Protein AF-A0AAV5V9X0-F1 (afdb_monomer_lite)

Foldseek 3Di:
DDDDDDDDDDDDDDDDPDPPVVVVVVVVPPDDDPDPDDPPVPPVVVVVLVVLVVVLVVLVVVLVVLVVVLVVLVVVLVVLVVVLVVLLVVLVVVLVVLLVVLVPDPPPDDPPPSVVVSVVSVVVSCVVNVVSVVVSVVSVVVSVVSVVVSVVSVVVSVVSVVVSVVVVVVVVVVVVVVVVVVVVVVVVVVVVVVVVVVVVVVVVVVVVVVLVVVVVVVLVVPVVDDDNPVSVVVSVVVVVVVVVVVVVVVVVVVVVVVVVVVVVVVVVVVVVVVCVVVVVVVVVVVVVVVVVD

pLDDT: mean 72.17, std 18.01, range [35.06, 95.5]

Organism: NCBI:txid1538716

Radius of gyration: 48.47 Å; chains: 1; bounding box: 99×59×150 Å

Secondary structure (DSSP, 8-state):
-----------------SSHHHHHHHTT-S--------S-HHHHHHHHHHHHHHHHHHHHHHHHHHHHHHHHHHHHHHHHHHHHHHHHHHHHHHHHHHHHHHHSS--SS-HHHHHHHHHHHHHHHHHHHHHHHHHHHHHHHHHHHHHHHHHHHHHHHHHHHHHHHHHHHHHHHHHHHHHHHHHHHHHHHHHHHHHHHHHHHHHHHHHHHHHHHHHHHHHHHHTTSS-HHHHHHHHHHHHHHHHHHHHHHHHHHHHHHHHHHHHHHHHHHHHHHHTHHHHHHHHHHHHHHHTT-

Sequence (293 aa):
TLEDCKDDSPDSTVTVHTVAAASELSLRRLVKPKIEVNNEESAEEEQMVSFPQAYVNQTRDWIANLEETIVQKEVELERRDAEFAVVKEGLMAQLEQYRCEMAERPTNEGNLNTNMEVEIAKKVVAIKVEPLREEVEDTRKLNKELEGNAESLHIYVRRLEKDRADAKQRSIEMEKEKEEAVKAKEKMEMENMKMAVEVANLQAKVEELRERLELGTEILRSTSSENHFGAMEALENRLRDAEKARRAAVLQVMEWRPKYQEALSTCDELARSRAPDREKIKSLEQSLSRKRE

Structure (mmCIF, N/CA/C/O backbone):
data_AF-A0AAV5V9X0-F1
#
_entry.id   AF-A0AAV5V9X0-F1
#
loop_
_atom_site.group_PDB
_atom_site.id
_atom_site.type_symbol
_atom_site.label_atom_id
_atom_site.label_alt_id
_atom_site.label_comp_id
_atom_site.label_asym_id
_atom_site.label_entity_id
_atom_site.label_seq_id
_atom_site.pdbx_PDB_ins_code
_atom_site.Cartn_x
_atom_site.Cartn_y
_atom_site.Cartn_z
_atom_site.occupancy
_atom_site.B_iso_or_equiv
_atom_site.auth_seq_id
_atom_site.auth_comp_id
_atom_site.auth_asym_id
_atom_site.auth_atom_id
_atom_site.pdbx_PDB_model_num
ATOM 1 N N . THR A 1 1 ? -30.218 38.036 -26.662 1.00 47.69 1 THR A N 1
ATOM 2 C CA . THR A 1 1 ? -28.934 37.977 -27.381 1.00 47.69 1 THR A CA 1
ATOM 3 C C . THR A 1 1 ? -28.238 36.703 -26.918 1.00 47.69 1 THR A C 1
ATOM 5 O O . THR A 1 1 ? -27.617 36.731 -25.869 1.00 47.69 1 THR A O 1
ATOM 8 N N . LEU A 1 2 ? -28.491 35.487 -27.418 1.00 41.03 2 LEU A N 1
ATOM 9 C CA . LEU A 1 2 ? -28.616 34.983 -28.799 1.00 41.03 2 LEU A CA 1
ATOM 10 C C . LEU A 1 2 ? -27.526 35.502 -29.746 1.00 41.03 2 LEU A C 1
ATOM 12 O O . LEU A 1 2 ? -27.342 36.715 -29.791 1.00 41.03 2 LEU A O 1
ATOM 16 N N . GLU A 1 3 ? -26.933 34.542 -30.474 1.00 39.31 3 GLU A N 1
ATOM 17 C CA . GLU A 1 3 ? -25.855 34.591 -31.490 1.00 39.31 3 GLU A CA 1
ATOM 18 C C . GLU A 1 3 ? -24.416 34.464 -30.935 1.00 39.31 3 GLU A C 1
ATOM 20 O O . GLU A 1 3 ? -24.059 35.125 -29.968 1.00 39.31 3 GLU A O 1
ATOM 25 N N . ASP A 1 4 ? -23.512 33.635 -31.471 1.00 43.41 4 ASP A N 1
ATOM 26 C CA . ASP A 1 4 ? -23.622 32.658 -32.558 1.00 43.41 4 ASP A CA 1
ATOM 27 C C . ASP A 1 4 ? -22.428 31.685 -32.563 1.00 43.41 4 ASP A C 1
ATOM 29 O O . ASP A 1 4 ? -21.388 31.920 -31.948 1.00 43.41 4 ASP A O 1
ATOM 33 N N . CYS A 1 5 ? -22.634 30.584 -33.279 1.00 43.75 5 CYS A N 1
ATOM 34 C CA . CYS A 1 5 ? -21.795 29.400 -33.425 1.00 43.75 5 CYS A CA 1
ATOM 35 C C . CYS A 1 5 ? -20.474 29.633 -34.182 1.00 43.75 5 CYS A C 1
ATOM 37 O O . CYS A 1 5 ? -20.395 30.504 -35.048 1.00 43.75 5 CYS A O 1
ATOM 39 N N . LYS A 1 6 ? -19.501 28.730 -33.976 1.00 37.75 6 LYS A N 1
ATOM 40 C CA . LYS A 1 6 ? -18.746 28.105 -35.076 1.00 37.75 6 LYS A CA 1
ATOM 41 C C . LYS A 1 6 ? -18.110 26.782 -34.644 1.00 37.75 6 LYS A C 1
ATOM 43 O O . LYS A 1 6 ? -17.197 26.755 -33.822 1.00 37.75 6 LYS A O 1
ATOM 48 N N . ASP A 1 7 ? -18.660 25.720 -35.223 1.00 41.59 7 ASP A N 1
ATOM 49 C CA . ASP A 1 7 ? -18.022 24.428 -35.442 1.00 41.59 7 ASP A CA 1
ATOM 50 C C . ASP A 1 7 ? -16.762 24.599 -36.294 1.00 41.59 7 ASP A C 1
ATOM 52 O O . ASP A 1 7 ? -16.775 25.374 -37.247 1.00 41.59 7 ASP A O 1
ATOM 56 N N . ASP A 1 8 ? -15.727 23.825 -35.978 1.00 37.00 8 ASP A N 1
ATOM 57 C CA . ASP A 1 8 ? -14.885 23.166 -36.977 1.00 37.00 8 ASP A CA 1
ATOM 58 C C . ASP A 1 8 ? -14.247 21.930 -36.322 1.00 37.00 8 ASP A C 1
ATOM 60 O O . ASP A 1 8 ? -13.331 22.012 -35.503 1.00 37.00 8 ASP A O 1
ATOM 64 N N . SER A 1 9 ? -14.794 20.767 -36.677 1.00 37.59 9 SER A N 1
ATOM 65 C CA . SER A 1 9 ? -14.135 19.466 -36.547 1.00 37.59 9 SER A CA 1
ATOM 66 C C . SER A 1 9 ? -13.099 19.328 -37.670 1.00 37.59 9 SER A C 1
ATOM 68 O O . SER A 1 9 ? -13.315 19.844 -38.771 1.00 37.59 9 SER A O 1
ATOM 70 N N . PRO A 1 10 ? -12.018 18.564 -37.454 1.00 50.56 10 PRO A N 1
ATOM 71 C CA . PRO A 1 10 ? -11.984 17.343 -38.248 1.00 50.56 10 PRO A CA 1
ATOM 72 C C . PRO A 1 10 ? -11.625 16.091 -37.447 1.00 50.56 10 PRO A C 1
ATOM 74 O O . PRO A 1 10 ? -10.808 16.093 -36.526 1.00 50.56 10 PRO A O 1
ATOM 77 N N . ASP A 1 11 ? -12.239 15.003 -37.905 1.00 38.06 11 ASP A N 1
ATOM 78 C CA . ASP A 1 11 ? -11.937 13.611 -37.614 1.00 38.06 11 ASP A CA 1
ATOM 79 C C . ASP A 1 11 ? -10.433 13.313 -37.529 1.00 38.06 11 ASP A C 1
ATOM 81 O O . ASP A 1 11 ? -9.681 13.488 -38.487 1.00 38.06 11 ASP A O 1
ATOM 85 N N . SER A 1 12 ? -10.023 12.704 -36.416 1.00 35.62 12 SER A N 1
ATOM 86 C CA . SER A 1 12 ? -9.075 11.592 -36.472 1.00 35.62 12 SER A CA 1
ATOM 87 C C . SER A 1 12 ? -9.379 10.601 -35.349 1.00 35.62 12 SER A C 1
ATOM 89 O O . SER A 1 12 ? -9.094 10.788 -34.170 1.00 35.62 12 SER A O 1
ATOM 91 N N . THR A 1 13 ? -10.022 9.516 -35.752 1.00 43.44 13 THR A N 1
ATOM 92 C CA . THR A 1 13 ? -10.089 8.248 -35.038 1.00 43.44 13 THR A CA 1
ATOM 93 C C . THR A 1 13 ? -8.685 7.729 -34.733 1.00 43.44 13 THR A C 1
ATOM 95 O O . THR A 1 13 ? -7.990 7.302 -35.652 1.00 43.44 13 THR A O 1
ATOM 98 N N . VAL A 1 14 ? -8.308 7.659 -33.453 1.00 35.06 14 VAL A N 1
ATOM 99 C CA . VAL A 1 14 ? -7.382 6.632 -32.952 1.00 35.06 14 VAL A CA 1
ATOM 100 C C . VAL A 1 14 ? -7.918 6.095 -31.626 1.00 35.06 14 VAL A C 1
ATOM 102 O O . VAL A 1 14 ? -7.949 6.750 -30.589 1.00 35.06 14 VAL A O 1
ATOM 105 N N . THR A 1 15 ? -8.393 4.863 -31.712 1.00 45.62 15 THR A N 1
ATOM 106 C CA . THR A 1 15 ? -8.839 3.971 -30.648 1.00 45.62 15 THR A CA 1
ATOM 107 C C . THR A 1 15 ? -7.737 3.702 -29.619 1.00 45.62 15 THR A C 1
ATOM 109 O O . THR A 1 15 ? -6.896 2.841 -29.856 1.00 45.62 15 THR A O 1
ATOM 112 N N . VAL A 1 16 ? -7.769 4.361 -28.454 1.00 39.41 16 VAL A N 1
ATOM 113 C CA . VAL A 1 16 ? -7.002 3.942 -27.258 1.00 39.41 16 VAL A CA 1
ATOM 114 C C . VAL A 1 16 ? -7.809 4.206 -25.979 1.00 39.41 16 VAL A C 1
ATOM 116 O O . VAL A 1 16 ? -7.383 4.929 -25.093 1.00 39.41 16 VAL A O 1
ATOM 119 N N . HIS A 1 17 ? -9.006 3.629 -25.851 1.00 37.44 17 HIS A N 1
ATOM 120 C CA . HIS A 1 17 ? -9.729 3.614 -24.570 1.00 37.44 17 HIS A CA 1
ATOM 121 C C . HIS A 1 17 ? -10.553 2.336 -24.409 1.00 37.44 17 HIS A C 1
ATOM 123 O O . HIS A 1 17 ? -11.776 2.375 -24.363 1.00 37.44 17 HIS A O 1
ATOM 129 N N . THR A 1 18 ? -9.894 1.180 -24.311 1.00 37.72 18 THR A N 1
ATOM 130 C CA . THR A 1 18 ? -10.594 -0.064 -23.926 1.00 37.72 18 THR A CA 1
ATOM 131 C C . THR A 1 18 ? -9.818 -1.010 -23.008 1.00 37.72 18 THR A C 1
ATOM 133 O O . THR A 1 18 ? -10.433 -1.932 -22.484 1.00 37.72 18 THR A O 1
ATOM 136 N N . VAL A 1 19 ? -8.536 -0.775 -22.697 1.00 37.03 19 VAL A N 1
ATOM 137 C CA . VAL A 1 19 ? -7.781 -1.689 -21.804 1.00 37.03 19 VAL A CA 1
ATOM 138 C C . VAL A 1 19 ? -7.681 -1.183 -20.355 1.00 37.03 19 VAL A C 1
ATOM 140 O O . VAL A 1 19 ? -7.663 -1.989 -19.432 1.00 37.03 19 VAL A O 1
ATOM 143 N N . ALA A 1 20 ? -7.745 0.131 -20.107 1.00 37.72 20 ALA A N 1
ATOM 144 C CA . ALA A 1 20 ? -7.668 0.673 -18.740 1.00 37.72 20 ALA A CA 1
ATOM 145 C C . ALA A 1 20 ? -9.000 0.593 -17.958 1.00 37.72 20 ALA A C 1
ATOM 147 O O . ALA A 1 20 ? -9.002 0.376 -16.749 1.00 37.72 20 ALA A O 1
ATOM 148 N N . ALA A 1 21 ? -10.149 0.692 -18.638 1.00 39.91 21 ALA A N 1
ATOM 1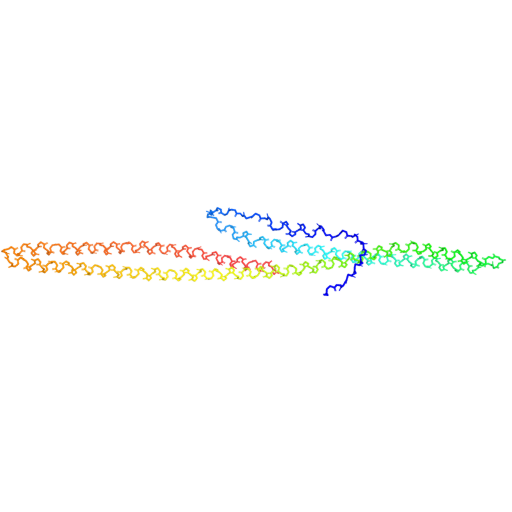49 C CA . ALA A 1 21 ? -11.462 0.668 -17.980 1.00 39.91 21 ALA A CA 1
ATOM 150 C C . ALA A 1 21 ? -11.929 -0.748 -17.579 1.00 39.91 21 ALA A C 1
ATOM 152 O O . ALA A 1 21 ? -12.770 -0.898 -16.691 1.00 39.91 21 ALA A O 1
ATOM 153 N N . ALA A 1 22 ? -11.371 -1.797 -18.196 1.00 35.75 22 ALA A N 1
ATOM 154 C CA . ALA A 1 22 ? -11.705 -3.184 -17.865 1.00 35.75 22 ALA A CA 1
ATOM 155 C C . ALA A 1 22 ? -11.083 -3.644 -16.530 1.00 35.75 22 ALA A C 1
ATOM 157 O O . ALA A 1 22 ? -11.658 -4.501 -15.853 1.00 35.75 22 ALA A O 1
ATOM 158 N N . SER A 1 23 ? -9.968 -3.034 -16.108 1.00 46.59 23 SER A N 1
ATOM 159 C CA . SER A 1 23 ? -9.298 -3.365 -14.843 1.00 46.59 23 SER A CA 1
ATOM 160 C C . SER A 1 23 ? -9.940 -2.689 -13.625 1.00 46.59 23 SER A C 1
ATOM 162 O O . SER A 1 23 ? -10.055 -3.323 -12.580 1.00 46.59 23 SER A O 1
ATOM 164 N N . GLU A 1 24 ? -10.454 -1.458 -13.741 1.00 41.84 24 GLU A N 1
ATOM 165 C CA . GLU A 1 24 ? -11.126 -0.789 -12.610 1.00 41.84 24 GLU A CA 1
ATOM 166 C C . GLU A 1 24 ? -12.555 -1.297 -12.353 1.00 41.84 24 GLU A C 1
ATOM 168 O O . GLU A 1 24 ? -12.975 -1.423 -11.199 1.00 41.84 24 GLU A O 1
ATOM 173 N N . LEU A 1 25 ? -13.315 -1.635 -13.401 1.00 42.47 25 LEU A N 1
ATOM 174 C CA . LEU A 1 25 ? -14.697 -2.116 -13.248 1.00 42.47 25 LEU A CA 1
ATOM 175 C C . LEU A 1 25 ? -14.784 -3.581 -12.797 1.00 42.47 25 LEU A C 1
ATOM 177 O O . LEU A 1 25 ? -15.770 -3.964 -12.160 1.00 42.47 25 LEU A O 1
ATOM 181 N N . SER A 1 26 ? -13.744 -4.381 -13.045 1.00 43.66 26 SER A N 1
ATOM 182 C CA . SER A 1 26 ? -13.666 -5.770 -12.568 1.00 43.66 26 SER A CA 1
ATOM 183 C C . SER A 1 26 ? -13.342 -5.873 -11.070 1.00 43.66 26 SER A C 1
ATOM 185 O O . SER A 1 26 ? -13.699 -6.864 -10.437 1.00 43.66 26 SER A O 1
ATOM 187 N N . LEU A 1 27 ? -12.765 -4.830 -10.459 1.00 47.06 27 LEU A N 1
ATOM 188 C CA . LEU A 1 27 ? -12.407 -4.818 -9.032 1.00 47.06 27 LEU A CA 1
ATOM 189 C C . LEU A 1 27 ? -13.575 -4.477 -8.089 1.00 47.06 27 LEU A C 1
ATOM 191 O O . LEU A 1 27 ? -13.491 -4.736 -6.892 1.00 47.06 27 LEU A O 1
ATOM 195 N N . ARG A 1 28 ? -14.700 -3.951 -8.598 1.00 42.81 28 ARG A N 1
ATOM 196 C CA . ARG A 1 28 ? -15.881 -3.610 -7.772 1.00 42.81 28 ARG A CA 1
ATOM 197 C C . ARG A 1 28 ? -16.953 -4.704 -7.694 1.00 42.81 28 ARG A C 1
ATOM 199 O O . ARG A 1 28 ? -17.988 -4.487 -7.067 1.00 42.81 28 ARG A O 1
ATOM 206 N N . ARG A 1 29 ? -16.737 -5.871 -8.314 1.00 42.25 29 ARG A N 1
ATOM 207 C CA . ARG A 1 29 ? -17.702 -6.992 -8.333 1.00 42.25 29 ARG A CA 1
ATOM 208 C C . ARG A 1 29 ? -17.245 -8.261 -7.606 1.00 42.25 29 ARG A C 1
ATOM 210 O O . ARG A 1 29 ? -17.894 -9.294 -7.758 1.00 42.25 29 ARG A O 1
ATOM 217 N N . LEU A 1 30 ? -16.223 -8.197 -6.749 1.00 41.97 30 LEU A N 1
ATOM 218 C CA . LEU A 1 30 ? -16.017 -9.263 -5.765 1.00 41.97 30 LEU A CA 1
ATOM 219 C C . LEU A 1 30 ? -17.056 -9.141 -4.640 1.00 41.97 30 LEU A C 1
ATOM 221 O O . LEU A 1 30 ? -16.912 -8.369 -3.700 1.00 41.97 30 LEU A O 1
ATOM 225 N N . VAL A 1 31 ? -18.156 -9.871 -4.839 1.00 40.75 31 VAL A N 1
ATOM 226 C CA . VAL A 1 31 ? -18.878 -10.677 -3.844 1.00 40.75 31 VAL A CA 1
ATOM 227 C C . VAL A 1 31 ? -18.855 -10.109 -2.420 1.00 40.75 31 VAL A C 1
ATOM 229 O O . VAL A 1 31 ? -17.912 -10.326 -1.669 1.00 40.75 31 VAL A O 1
ATOM 232 N N . LYS A 1 32 ? -19.957 -9.471 -2.005 1.00 40.25 32 LYS A N 1
ATOM 233 C CA . LYS A 1 32 ? -20.295 -9.384 -0.577 1.00 40.25 32 LYS A CA 1
ATOM 234 C C . LYS A 1 32 ? -20.524 -10.816 -0.073 1.00 40.25 32 LYS A C 1
ATOM 236 O O . LYS A 1 32 ? -21.489 -11.430 -0.539 1.00 40.25 32 LYS A O 1
ATOM 241 N N . PRO A 1 33 ? -19.706 -11.361 0.843 1.00 39.25 33 PRO A N 1
ATOM 242 C CA . PRO A 1 33 ? -20.030 -12.628 1.468 1.00 39.25 33 PRO A CA 1
ATOM 243 C C . PRO A 1 33 ? -21.260 -12.405 2.343 1.00 39.25 33 PRO A C 1
ATOM 245 O O . PRO A 1 33 ? -21.359 -11.425 3.086 1.00 39.25 33 PRO A O 1
ATOM 248 N N . LYS A 1 34 ? -22.228 -13.305 2.224 1.00 37.22 34 LYS A N 1
ATOM 249 C CA . LYS A 1 34 ? -23.322 -13.425 3.177 1.00 37.22 34 LYS A CA 1
ATOM 250 C C . LYS A 1 34 ? -22.687 -13.995 4.447 1.00 37.22 34 LYS A C 1
ATOM 252 O O . LYS A 1 34 ? -22.340 -15.168 4.466 1.00 37.22 34 LYS A O 1
ATOM 257 N N . ILE A 1 35 ? -22.436 -13.140 5.437 1.00 38.56 35 ILE A N 1
ATOM 258 C CA . ILE A 1 35 ? -21.831 -13.532 6.715 1.00 38.56 35 ILE A CA 1
ATOM 259 C C . ILE A 1 35 ? -22.872 -14.362 7.473 1.00 38.56 35 ILE A C 1
ATOM 261 O O . ILE A 1 35 ? -23.785 -13.822 8.098 1.00 38.56 35 ILE A O 1
ATOM 265 N N . GLU A 1 36 ? -22.773 -15.682 7.351 1.00 38.00 36 GLU A N 1
ATOM 266 C CA . GLU A 1 36 ? -23.292 -16.606 8.353 1.00 38.00 36 GLU A CA 1
ATOM 267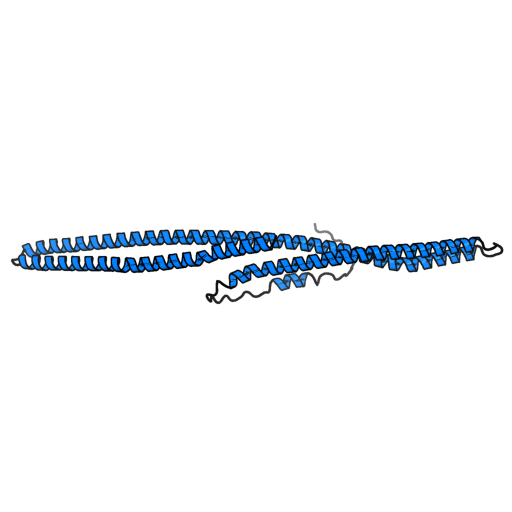 C C . GLU A 1 36 ? -22.279 -16.611 9.498 1.00 38.00 36 GLU A C 1
ATOM 269 O O . GLU A 1 36 ? -21.126 -16.994 9.324 1.00 38.00 36 GLU A O 1
ATOM 274 N N . VAL A 1 37 ? -22.701 -16.088 10.650 1.00 38.84 37 VAL A N 1
ATOM 275 C CA . VAL A 1 37 ? -21.896 -15.983 11.869 1.00 38.84 37 VAL A CA 1
ATOM 276 C C . VAL A 1 37 ? -21.698 -17.389 12.432 1.00 38.84 37 VAL A C 1
ATOM 278 O O . VAL A 1 37 ? -22.509 -17.865 13.224 1.00 38.84 37 VAL A O 1
ATOM 281 N N . ASN A 1 38 ? -20.641 -18.065 11.992 1.00 36.62 38 ASN A N 1
ATOM 282 C CA . ASN A 1 38 ? -20.100 -19.242 12.659 1.00 36.62 38 ASN A CA 1
ATOM 283 C C . ASN A 1 38 ? -18.793 -18.839 13.347 1.00 36.62 38 ASN A C 1
ATOM 285 O O . ASN A 1 38 ? -17.943 -18.183 12.754 1.00 36.62 38 ASN A O 1
ATOM 289 N N . ASN A 1 39 ? -18.678 -19.203 14.624 1.00 43.03 39 ASN A N 1
ATOM 290 C CA . ASN A 1 39 ? -17.590 -18.854 15.539 1.00 43.03 39 ASN A CA 1
ATOM 291 C C . ASN A 1 39 ? -16.245 -19.503 15.143 1.00 43.03 39 ASN A C 1
ATOM 293 O O . ASN A 1 39 ? -15.775 -20.413 15.824 1.00 43.03 39 ASN A O 1
ATOM 297 N N . GLU A 1 40 ? -15.613 -19.023 14.073 1.00 42.12 40 GLU A N 1
ATOM 298 C CA . GLU A 1 40 ? -14.228 -19.337 13.684 1.00 42.12 40 GLU A CA 1
ATOM 299 C C . GLU A 1 40 ? -13.380 -18.045 13.592 1.00 42.12 40 GLU A C 1
ATOM 301 O O . GLU A 1 40 ? -12.595 -17.844 12.673 1.00 42.12 40 GLU A O 1
ATOM 306 N N . GLU A 1 41 ? -13.520 -17.135 14.565 1.00 48.69 41 GLU A N 1
ATOM 307 C CA . GLU A 1 41 ? -12.889 -15.797 14.545 1.00 48.69 41 GLU A CA 1
ATOM 308 C C . GLU A 1 41 ? -11.345 -15.795 14.601 1.00 48.69 41 GLU A C 1
ATOM 310 O O . GLU A 1 41 ? -10.732 -14.781 14.283 1.00 48.69 41 GLU A O 1
ATOM 315 N N . SER A 1 42 ? -10.670 -16.896 14.961 1.00 49.53 42 SER A N 1
ATOM 316 C CA . SER A 1 42 ? -9.204 -16.872 15.134 1.00 49.53 42 SER A CA 1
ATOM 317 C C . SER A 1 42 ? -8.393 -17.169 13.868 1.00 49.53 42 SER A C 1
ATOM 319 O O . SER A 1 42 ? -7.198 -16.897 13.851 1.00 49.53 42 SER A O 1
ATOM 321 N N . ALA A 1 43 ? -8.995 -17.752 12.825 1.00 49.25 43 ALA A N 1
ATOM 322 C CA . ALA A 1 43 ? -8.284 -18.094 11.585 1.00 49.25 43 ALA A CA 1
ATOM 323 C C . ALA A 1 43 ? -8.450 -17.027 10.486 1.00 49.25 43 ALA A C 1
ATOM 325 O O . ALA A 1 43 ? -7.588 -16.888 9.616 1.00 49.25 43 ALA A O 1
ATOM 326 N N . GLU A 1 44 ? -9.530 -16.243 10.536 1.00 46.50 44 GLU A N 1
ATOM 327 C CA . GLU A 1 44 ? -9.828 -15.226 9.522 1.00 46.50 44 GLU A CA 1
ATOM 328 C C . GLU A 1 44 ? -9.010 -13.931 9.707 1.00 46.50 44 GLU A C 1
ATOM 330 O O . GLU A 1 44 ? -8.650 -13.286 8.717 1.00 46.50 44 GLU A O 1
ATOM 335 N N . GLU A 1 45 ? -8.616 -13.575 10.938 1.00 49.41 45 GLU A N 1
ATOM 336 C CA . GLU A 1 45 ? -7.778 -12.389 11.187 1.00 49.41 45 GLU A CA 1
ATOM 337 C C . GLU A 1 45 ? -6.344 -12.541 10.639 1.00 49.41 45 GLU A C 1
ATOM 339 O O . GLU A 1 45 ? -5.797 -11.588 10.075 1.00 49.41 45 GLU A O 1
ATOM 344 N N . GLU A 1 46 ? -5.743 -13.739 10.696 1.00 48.22 46 GLU A N 1
ATOM 345 C CA . GLU A 1 46 ? -4.428 -13.988 10.075 1.00 48.22 46 GLU A CA 1
ATOM 346 C C . GLU A 1 46 ? -4.493 -13.961 8.536 1.00 48.22 46 GLU A C 1
ATOM 348 O O . GLU A 1 46 ? -3.546 -13.508 7.881 1.00 48.22 46 GLU A O 1
ATOM 353 N N . GLN A 1 47 ? -5.616 -14.373 7.937 1.00 47.69 47 GLN A N 1
ATOM 354 C CA . GLN A 1 47 ? -5.821 -14.286 6.487 1.00 47.69 47 GLN A CA 1
ATOM 355 C C . GLN A 1 47 ? -6.003 -12.844 5.990 1.00 47.69 47 GLN A C 1
ATOM 357 O O . GLN A 1 47 ? -5.505 -12.510 4.911 1.00 47.69 47 GLN A O 1
ATOM 362 N N . MET A 1 48 ? -6.639 -11.959 6.766 1.00 48.03 48 MET A N 1
ATOM 363 C CA . MET A 1 48 ? -6.820 -10.558 6.357 1.00 48.03 48 MET A CA 1
ATOM 364 C C . MET A 1 48 ? -5.517 -9.745 6.355 1.00 48.03 48 MET A C 1
ATOM 366 O O . MET A 1 48 ? -5.378 -8.815 5.557 1.00 48.03 48 MET A O 1
ATOM 370 N N . VAL A 1 49 ? -4.536 -10.091 7.194 1.00 51.59 49 VAL A N 1
ATOM 371 C CA . VAL A 1 49 ? -3.239 -9.386 7.249 1.00 51.59 49 VAL A CA 1
ATOM 372 C C . VAL A 1 49 ? -2.221 -9.959 6.249 1.00 51.59 49 VAL A C 1
ATOM 374 O O . VAL A 1 49 ? -1.310 -9.240 5.818 1.00 51.59 49 VAL A O 1
ATOM 377 N N . SER A 1 50 ? -2.370 -11.224 5.832 1.00 55.88 50 SER A N 1
ATOM 378 C CA . SER A 1 50 ? -1.440 -11.881 4.901 1.00 55.88 50 SER A CA 1
ATOM 379 C C . SER A 1 50 ? -1.676 -11.500 3.433 1.00 55.88 50 SER A C 1
ATOM 381 O O . SER A 1 50 ? -0.708 -11.316 2.687 1.00 55.88 50 SER A O 1
ATOM 383 N N . PHE A 1 51 ? -2.933 -11.288 3.028 1.00 57.50 51 PHE A N 1
ATOM 384 C CA . PHE A 1 51 ? -3.295 -10.981 1.640 1.00 57.50 51 PHE A CA 1
ATOM 385 C C . PHE A 1 51 ? -2.677 -9.664 1.112 1.00 57.50 51 PHE A C 1
ATOM 387 O O . PHE A 1 51 ? -2.089 -9.679 0.026 1.00 57.50 51 PHE A O 1
ATOM 394 N N . PRO A 1 52 ? -2.668 -8.547 1.874 1.00 70.75 52 PRO A N 1
ATOM 395 C CA . PRO A 1 52 ? -1.994 -7.319 1.445 1.00 70.75 52 PRO A CA 1
ATOM 396 C C . PRO A 1 52 ? -0.471 -7.471 1.346 1.00 70.75 52 PRO A C 1
ATOM 398 O O . PRO A 1 52 ? 0.154 -6.857 0.485 1.00 70.75 52 PRO A O 1
ATOM 401 N N . GLN A 1 53 ? 0.150 -8.296 2.201 1.00 74.12 53 GLN A N 1
ATOM 402 C CA . GLN A 1 53 ? 1.602 -8.489 2.170 1.00 74.12 53 GLN A CA 1
ATOM 403 C C . GLN A 1 53 ? 2.046 -9.309 0.961 1.00 74.12 53 GLN A C 1
ATOM 405 O O . GLN A 1 53 ? 3.060 -8.979 0.345 1.00 74.12 53 GLN A O 1
ATOM 410 N N . ALA A 1 54 ? 1.301 -10.362 0.625 1.00 79.12 54 ALA A N 1
ATOM 411 C CA . ALA A 1 54 ? 1.564 -11.156 -0.568 1.00 79.12 54 ALA A CA 1
ATOM 412 C C . ALA A 1 54 ? 1.488 -10.283 -1.828 1.00 79.12 54 ALA A C 1
ATOM 414 O O . ALA A 1 54 ? 2.377 -10.352 -2.670 1.00 79.12 54 ALA A O 1
ATOM 415 N N . TYR A 1 55 ? 0.494 -9.393 -1.902 1.00 77.69 55 TYR A N 1
ATOM 416 C CA . TYR A 1 55 ? 0.333 -8.469 -3.022 1.00 77.69 55 TYR A CA 1
ATOM 417 C C . TYR A 1 55 ? 1.461 -7.428 -3.114 1.00 77.69 55 TYR A C 1
ATOM 419 O O . TYR A 1 55 ? 1.993 -7.186 -4.197 1.00 77.69 55 TYR A O 1
ATOM 427 N N . VAL A 1 56 ? 1.891 -6.850 -1.985 1.00 78.75 56 VAL A N 1
ATOM 428 C CA . VAL A 1 56 ? 3.046 -5.930 -1.952 1.00 78.75 56 VAL A CA 1
ATOM 429 C C . VAL A 1 56 ? 4.327 -6.640 -2.390 1.00 78.75 56 VAL A C 1
ATOM 431 O O . VAL A 1 56 ? 5.081 -6.090 -3.187 1.00 78.75 56 VAL A O 1
ATOM 434 N N . ASN A 1 57 ? 4.566 -7.865 -1.912 1.00 84.31 57 ASN A N 1
ATOM 435 C CA . ASN A 1 57 ? 5.729 -8.654 -2.319 1.00 84.31 57 ASN A CA 1
ATOM 436 C C . ASN A 1 57 ? 5.692 -8.970 -3.819 1.00 84.31 57 ASN A C 1
ATOM 438 O O . ASN A 1 57 ? 6.657 -8.691 -4.514 1.00 84.31 57 ASN A O 1
ATOM 442 N N . GLN A 1 58 ? 4.553 -9.443 -4.328 1.00 88.69 58 GLN A N 1
ATOM 443 C CA . GLN A 1 58 ? 4.371 -9.713 -5.753 1.00 88.69 58 GLN A CA 1
ATOM 444 C C . GLN A 1 58 ? 4.608 -8.462 -6.610 1.00 88.69 58 GLN A C 1
ATOM 446 O O . GLN A 1 58 ? 5.240 -8.537 -7.659 1.00 88.69 58 GLN A O 1
ATOM 451 N N . THR A 1 59 ? 4.136 -7.300 -6.153 1.00 77.88 59 THR A N 1
ATOM 452 C CA . THR A 1 59 ? 4.346 -6.034 -6.868 1.00 77.88 59 THR A CA 1
ATOM 453 C C . THR A 1 59 ? 5.820 -5.623 -6.852 1.00 77.88 59 THR A C 1
ATOM 455 O O . THR A 1 59 ? 6.323 -5.141 -7.861 1.00 77.88 59 THR A O 1
ATOM 458 N N . ARG A 1 60 ? 6.542 -5.847 -5.746 1.00 82.56 60 ARG A N 1
ATOM 459 C CA . ARG A 1 60 ? 7.995 -5.617 -5.682 1.00 82.56 60 ARG A CA 1
ATOM 460 C C . ARG A 1 60 ? 8.764 -6.543 -6.618 1.00 82.56 60 ARG A C 1
ATOM 462 O O . ARG A 1 60 ? 9.669 -6.072 -7.294 1.00 82.56 60 ARG A O 1
ATOM 469 N N . ASP A 1 61 ? 8.379 -7.813 -6.701 1.00 89.50 61 ASP A N 1
ATOM 470 C CA . ASP A 1 61 ? 8.996 -8.763 -7.632 1.00 89.50 61 ASP A CA 1
ATOM 471 C C . ASP A 1 61 ? 8.762 -8.334 -9.091 1.00 89.50 61 ASP A C 1
ATOM 473 O O . ASP A 1 61 ? 9.661 -8.413 -9.925 1.00 89.50 61 ASP A O 1
ATOM 477 N N . TRP A 1 62 ? 7.570 -7.815 -9.409 1.00 86.56 62 TRP A N 1
ATOM 478 C CA . TRP A 1 62 ? 7.290 -7.237 -10.727 1.00 86.56 62 TRP A CA 1
ATOM 479 C C . TRP A 1 62 ? 8.128 -5.996 -11.022 1.00 86.56 62 TRP A C 1
ATOM 481 O O . TRP A 1 62 ? 8.628 -5.872 -12.136 1.00 86.56 62 TRP A O 1
ATOM 491 N N . ILE A 1 63 ? 8.305 -5.104 -10.045 1.00 82.38 63 ILE A N 1
ATOM 492 C CA . ILE A 1 63 ? 9.185 -3.938 -10.184 1.00 82.38 63 ILE A CA 1
ATOM 493 C C . ILE A 1 63 ? 10.623 -4.389 -10.447 1.00 82.38 63 ILE A C 1
ATOM 495 O O . ILE A 1 63 ? 11.226 -3.913 -11.401 1.00 82.38 63 ILE A O 1
ATOM 499 N N . ALA A 1 64 ? 11.144 -5.343 -9.673 1.00 86.94 64 ALA A N 1
ATOM 500 C CA . ALA A 1 64 ? 12.503 -5.850 -9.852 1.00 86.94 64 ALA A CA 1
ATOM 501 C C . ALA A 1 64 ? 12.708 -6.462 -11.249 1.00 86.94 64 ALA A C 1
ATOM 503 O O . ALA A 1 64 ? 13.696 -6.166 -11.917 1.00 86.94 64 ALA A O 1
ATOM 504 N N . ASN A 1 65 ? 11.741 -7.249 -11.734 1.00 90.50 65 ASN A N 1
ATOM 505 C CA . ASN A 1 65 ? 11.782 -7.798 -13.092 1.00 90.50 65 ASN A CA 1
ATOM 506 C C . ASN A 1 65 ? 11.714 -6.703 -14.172 1.00 90.50 65 ASN A C 1
ATOM 508 O O . ASN A 1 65 ? 12.352 -6.828 -15.219 1.00 90.50 65 ASN A O 1
ATOM 512 N N . LEU A 1 66 ? 10.936 -5.638 -13.951 1.00 81.75 66 LEU A N 1
ATOM 513 C CA . LEU A 1 66 ? 10.871 -4.495 -14.866 1.00 81.75 66 LEU A CA 1
ATOM 514 C C . LEU A 1 66 ? 12.191 -3.725 -14.891 1.00 81.75 66 LEU A C 1
ATOM 516 O O . LEU A 1 66 ? 12.675 -3.419 -15.974 1.00 81.75 66 LEU A O 1
ATOM 520 N N . GLU A 1 67 ? 12.791 -3.460 -13.733 1.00 83.69 67 GLU A N 1
ATOM 521 C CA . GLU A 1 67 ? 14.099 -2.807 -13.618 1.00 83.69 67 GLU A CA 1
ATOM 522 C C . GLU A 1 67 ? 15.193 -3.632 -14.305 1.00 83.69 67 GLU A C 1
ATOM 524 O O . GLU A 1 67 ? 15.971 -3.089 -15.085 1.00 83.69 67 GLU A O 1
ATOM 529 N N . GLU A 1 68 ? 15.209 -4.953 -14.108 1.00 92.38 68 GLU A N 1
ATOM 530 C CA . GLU A 1 68 ? 16.124 -5.840 -14.831 1.00 92.38 68 GLU A CA 1
ATOM 531 C C . GLU A 1 68 ? 15.897 -5.769 -16.349 1.00 92.38 68 GLU A C 1
ATOM 533 O O . GLU A 1 68 ? 16.852 -5.682 -17.120 1.00 92.38 68 GLU A O 1
ATOM 538 N N . THR A 1 69 ? 14.635 -5.753 -16.788 1.00 86.88 69 THR A N 1
ATOM 539 C CA . THR A 1 69 ? 14.286 -5.631 -18.210 1.00 86.88 69 THR A CA 1
ATOM 540 C C . THR A 1 69 ? 14.743 -4.290 -18.790 1.00 86.88 69 THR A C 1
ATOM 542 O O . THR A 1 69 ? 15.256 -4.267 -19.908 1.00 86.88 69 THR A O 1
ATOM 545 N N . ILE A 1 70 ? 14.597 -3.188 -18.047 1.00 83.00 70 ILE A N 1
ATOM 546 C CA . ILE A 1 70 ? 15.080 -1.856 -18.443 1.00 83.00 70 ILE A CA 1
ATOM 547 C C . ILE A 1 70 ? 16.596 -1.896 -18.629 1.00 83.00 70 ILE A C 1
ATOM 549 O O . ILE A 1 70 ? 17.080 -1.557 -19.704 1.00 83.00 70 ILE A O 1
ATOM 553 N N . VAL A 1 71 ? 17.342 -2.420 -17.653 1.00 90.62 71 VAL A N 1
ATOM 554 C CA . VAL A 1 71 ? 18.807 -2.536 -17.750 1.00 90.62 71 VAL A CA 1
ATOM 555 C C . VAL A 1 71 ? 19.221 -3.396 -18.950 1.00 90.62 71 VAL A C 1
ATOM 557 O O . VAL A 1 71 ? 20.131 -3.038 -19.697 1.00 90.62 71 VAL A O 1
ATOM 560 N N . GLN A 1 72 ? 18.540 -4.521 -19.191 1.00 89.56 72 GLN A N 1
ATOM 561 C CA . GLN A 1 72 ? 18.800 -5.352 -20.371 1.00 89.56 72 GLN A CA 1
ATOM 562 C C . GLN A 1 72 ? 18.549 -4.585 -21.678 1.00 89.56 72 GLN A C 1
ATOM 564 O O . GLN A 1 72 ? 19.315 -4.732 -22.634 1.00 89.56 72 GLN A O 1
ATOM 569 N N . LYS A 1 73 ? 17.497 -3.759 -21.728 1.00 82.44 73 LYS A N 1
ATOM 570 C CA . LYS A 1 73 ? 17.159 -2.941 -22.897 1.00 82.44 73 LYS A CA 1
ATOM 571 C C . LYS A 1 73 ? 18.126 -1.785 -23.104 1.00 82.44 73 LYS A C 1
ATOM 573 O O . LYS A 1 73 ? 18.472 -1.530 -24.252 1.00 82.44 73 LYS A O 1
ATOM 578 N N . GLU A 1 74 ? 18.619 -1.154 -22.044 1.00 84.81 74 GLU A N 1
ATOM 579 C CA . GLU A 1 74 ? 19.680 -0.144 -22.114 1.00 84.81 74 GLU A CA 1
ATOM 580 C C . GLU A 1 74 ? 20.962 -0.728 -22.713 1.00 84.81 74 GLU A C 1
ATOM 582 O O . GLU A 1 74 ? 21.505 -0.174 -23.666 1.00 84.81 74 GLU A O 1
ATOM 587 N N . VAL A 1 75 ? 21.394 -1.904 -22.247 1.00 91.56 75 VAL A N 1
ATOM 588 C CA . VAL A 1 75 ? 22.566 -2.600 -22.807 1.00 91.56 75 VAL A CA 1
ATOM 589 C C . VAL A 1 75 ? 22.343 -2.974 -24.278 1.00 91.56 75 VAL A C 1
ATOM 591 O O . VAL A 1 75 ? 23.239 -2.826 -25.112 1.00 91.56 75 VAL A O 1
ATOM 594 N N . GLU A 1 76 ? 21.148 -3.456 -24.633 1.00 85.25 76 GLU A N 1
ATOM 595 C CA . GLU A 1 76 ? 20.786 -3.755 -26.025 1.00 85.25 76 GLU A CA 1
ATOM 596 C C . GLU A 1 76 ? 20.800 -2.491 -26.901 1.00 85.25 76 GLU A C 1
ATOM 598 O O . GLU A 1 76 ? 21.203 -2.548 -28.066 1.00 85.25 76 GLU A O 1
ATOM 603 N N . LEU A 1 77 ? 20.388 -1.356 -26.339 1.00 81.62 77 LEU A N 1
ATOM 604 C CA . LEU A 1 77 ? 20.368 -0.060 -27.000 1.00 81.62 77 LEU A CA 1
ATOM 605 C C . LEU A 1 77 ? 21.779 0.468 -27.243 1.00 81.62 77 LEU A C 1
ATOM 607 O O . LEU A 1 77 ? 22.087 0.833 -28.372 1.00 81.62 77 LEU A O 1
ATOM 611 N N . GLU A 1 78 ? 22.657 0.418 -26.240 1.00 88.44 78 GLU A N 1
ATOM 612 C CA . GLU A 1 78 ? 24.075 0.759 -26.391 1.00 88.44 78 GLU A CA 1
ATOM 613 C C . GLU A 1 78 ? 24.751 -0.118 -27.452 1.00 88.44 78 GLU A C 1
ATOM 615 O O . GLU A 1 78 ? 25.501 0.374 -28.300 1.00 88.44 78 GLU A O 1
ATOM 620 N N . ARG A 1 79 ? 24.438 -1.421 -27.460 1.00 91.19 79 ARG A N 1
ATOM 621 C CA . ARG A 1 79 ? 24.929 -2.362 -28.473 1.00 91.19 79 ARG A CA 1
ATOM 622 C C . ARG A 1 79 ? 24.450 -1.980 -29.874 1.00 91.19 79 ARG A C 1
ATOM 624 O O . ARG A 1 79 ? 25.260 -1.965 -30.799 1.00 91.19 79 ARG A O 1
ATOM 631 N N . ARG A 1 80 ? 23.161 -1.662 -30.042 1.00 80.94 80 ARG A N 1
ATOM 632 C CA . ARG A 1 80 ? 22.602 -1.219 -31.331 1.00 80.94 80 ARG A CA 1
ATOM 633 C C . ARG A 1 80 ? 23.159 0.135 -31.771 1.00 80.94 80 ARG A C 1
ATOM 635 O O . ARG 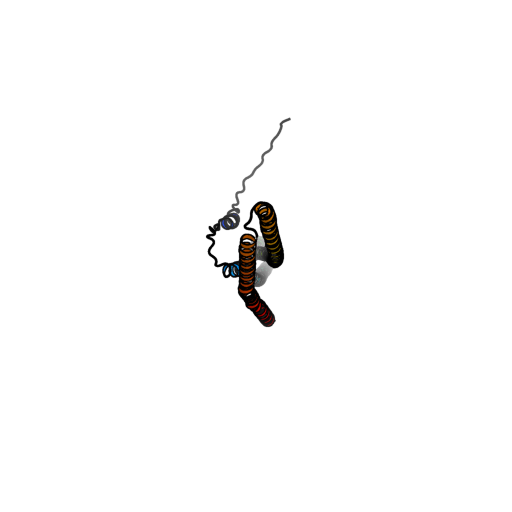A 1 80 ? 23.459 0.290 -32.949 1.00 80.94 80 ARG A O 1
ATOM 642 N N . ASP A 1 81 ? 23.339 1.086 -30.857 1.00 80.38 81 ASP A N 1
ATOM 643 C CA . ASP A 1 81 ? 23.956 2.384 -31.147 1.00 80.38 81 ASP A CA 1
ATOM 644 C C . ASP A 1 81 ? 25.404 2.203 -31.638 1.00 80.38 81 ASP A C 1
ATOM 646 O O . ASP A 1 81 ? 25.816 2.838 -32.613 1.00 80.38 81 ASP A O 1
ATOM 650 N N . ALA A 1 82 ? 26.159 1.280 -31.032 1.00 87.88 82 ALA A N 1
ATOM 651 C CA . ALA A 1 82 ? 27.501 0.922 -31.484 1.00 87.88 82 ALA A CA 1
ATOM 652 C C . ALA A 1 82 ? 27.495 0.233 -32.862 1.00 87.88 82 ALA A C 1
ATOM 654 O O . ALA A 1 82 ? 28.276 0.606 -33.739 1.00 87.88 82 ALA A O 1
ATOM 655 N N . GLU A 1 83 ? 26.604 -0.738 -33.091 1.00 85.88 83 GLU A N 1
ATOM 656 C CA . GLU A 1 83 ? 26.443 -1.397 -34.398 1.00 85.88 83 GLU A CA 1
ATOM 657 C C . GLU A 1 83 ? 26.066 -0.385 -35.492 1.00 85.88 83 GLU A C 1
ATOM 659 O O . GLU A 1 83 ? 26.660 -0.379 -36.574 1.00 85.88 83 GLU A O 1
ATOM 664 N N . PHE A 1 84 ? 25.133 0.520 -35.193 1.00 82.19 84 PHE A N 1
ATOM 665 C CA . PHE A 1 84 ? 24.731 1.606 -36.078 1.00 82.19 84 PHE A CA 1
ATOM 666 C C . PHE A 1 84 ? 25.901 2.537 -36.404 1.00 82.19 84 PHE A C 1
ATOM 668 O O . PHE A 1 84 ? 26.104 2.875 -37.573 1.00 82.19 84 PHE A O 1
ATOM 675 N N . ALA A 1 85 ? 26.695 2.928 -35.402 1.00 85.75 85 ALA A N 1
ATOM 676 C CA . ALA A 1 85 ? 27.871 3.769 -35.600 1.00 85.75 85 ALA A CA 1
ATOM 677 C C . ALA A 1 85 ? 28.883 3.108 -36.547 1.00 85.75 85 ALA A C 1
ATOM 679 O O . ALA A 1 85 ? 29.303 3.737 -37.518 1.00 85.75 85 ALA A O 1
ATOM 680 N N . VAL A 1 86 ? 29.190 1.822 -36.342 1.00 91.12 86 VAL A N 1
ATOM 681 C CA . VAL A 1 86 ? 30.112 1.056 -37.199 1.00 91.12 86 VAL A CA 1
ATOM 682 C C . VAL A 1 86 ? 29.594 0.952 -38.635 1.00 91.12 86 VAL A C 1
ATOM 684 O O . VAL A 1 86 ? 30.343 1.190 -39.583 1.00 91.12 86 VAL A O 1
ATOM 687 N N . VAL A 1 87 ? 28.310 0.628 -38.825 1.00 85.69 87 VAL A N 1
ATOM 688 C CA . VAL A 1 87 ? 27.701 0.539 -40.165 1.00 85.69 87 VAL A CA 1
ATOM 689 C C . VAL A 1 87 ? 27.729 1.896 -40.862 1.00 85.69 87 VAL A C 1
ATOM 691 O O . VAL A 1 87 ? 28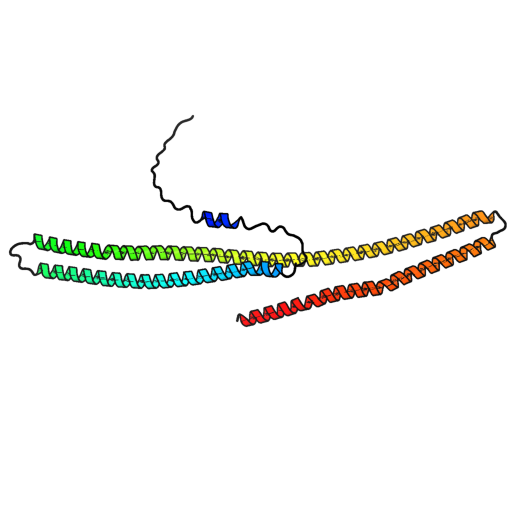.101 1.984 -42.034 1.00 85.69 87 VAL A O 1
ATOM 694 N N . LYS A 1 88 ? 27.372 2.965 -40.148 1.00 86.25 88 LYS A N 1
ATOM 695 C CA . LYS A 1 88 ? 27.384 4.330 -40.673 1.00 86.25 88 LYS A CA 1
ATOM 696 C C . LYS A 1 88 ? 28.795 4.757 -41.076 1.00 86.25 88 LYS A C 1
ATOM 698 O O . LYS A 1 88 ? 28.969 5.253 -42.185 1.00 86.25 88 LYS A O 1
ATOM 703 N N . GLU A 1 89 ? 29.792 4.556 -40.219 1.00 90.38 89 GLU A N 1
ATOM 704 C CA . GLU A 1 89 ? 31.191 4.877 -40.520 1.00 90.38 89 GLU A CA 1
ATOM 705 C C . GLU A 1 89 ? 31.715 4.068 -41.708 1.00 90.38 89 GLU A C 1
ATOM 707 O O . GLU A 1 89 ? 32.314 4.643 -42.614 1.00 90.38 89 GLU A O 1
ATOM 712 N N . GLY A 1 90 ? 31.422 2.765 -41.767 1.00 90.38 90 GLY A N 1
ATOM 713 C CA . GLY A 1 90 ? 31.811 1.905 -42.885 1.00 90.38 90 GLY A CA 1
ATOM 714 C C . GLY A 1 90 ? 31.199 2.345 -44.217 1.00 90.38 90 GLY A C 1
ATOM 715 O O . GLY A 1 90 ? 31.899 2.420 -45.226 1.00 90.38 90 GLY A O 1
ATOM 716 N N . LEU A 1 91 ? 29.912 2.699 -44.227 1.00 85.06 91 LEU A N 1
ATOM 717 C CA . LEU A 1 91 ? 29.235 3.218 -45.418 1.00 85.06 91 LEU A CA 1
ATOM 718 C C . LEU A 1 91 ? 29.762 4.600 -45.831 1.00 85.06 91 LEU A C 1
ATOM 720 O O . LEU A 1 91 ? 29.927 4.857 -47.022 1.00 85.06 91 LEU A O 1
ATOM 724 N N . MET A 1 92 ? 30.063 5.478 -44.872 1.00 83.56 92 MET A N 1
ATOM 725 C CA . MET A 1 92 ? 30.671 6.783 -45.150 1.00 83.56 92 MET A CA 1
ATOM 726 C C . MET A 1 92 ? 32.097 6.643 -45.695 1.00 83.56 92 MET A C 1
ATOM 728 O O . MET A 1 92 ? 32.455 7.352 -46.631 1.00 83.56 92 MET A O 1
ATOM 732 N N . ALA A 1 93 ? 32.887 5.702 -45.172 1.00 89.19 93 ALA A N 1
ATOM 733 C CA . ALA A 1 93 ? 34.221 5.396 -45.679 1.00 89.19 93 ALA A CA 1
ATOM 734 C C . ALA A 1 93 ? 34.172 4.833 -47.108 1.00 89.19 93 ALA A C 1
ATOM 736 O O . ALA A 1 93 ? 34.935 5.278 -47.960 1.00 89.19 93 ALA A O 1
ATOM 737 N N . GLN A 1 94 ? 33.234 3.921 -47.399 1.00 84.56 94 GLN A N 1
ATOM 738 C CA . GLN A 1 94 ? 32.990 3.430 -48.762 1.00 84.56 94 GLN A CA 1
ATOM 739 C C . GLN A 1 94 ? 32.594 4.564 -49.711 1.00 84.56 94 GLN A C 1
ATOM 741 O O . GLN A 1 94 ? 33.053 4.607 -50.849 1.00 84.56 94 GLN A O 1
ATOM 746 N N . LEU A 1 95 ? 31.758 5.494 -49.246 1.00 83.75 95 LEU A N 1
ATOM 747 C CA . LEU A 1 95 ? 31.325 6.635 -50.042 1.00 83.75 95 LEU A CA 1
ATOM 748 C C . LEU A 1 95 ? 32.472 7.608 -50.330 1.00 83.75 95 LEU A C 1
ATOM 750 O O . LEU A 1 95 ? 32.580 8.100 -51.452 1.00 83.75 95 LEU A O 1
ATOM 754 N N . GLU A 1 96 ? 33.336 7.867 -49.350 1.00 87.75 96 GLU A N 1
ATOM 755 C CA . GLU A 1 96 ? 34.506 8.727 -49.535 1.00 87.75 96 GLU A CA 1
ATOM 756 C C . GLU A 1 96 ? 35.560 8.055 -50.423 1.00 87.75 96 GLU A C 1
ATOM 758 O O . GLU A 1 96 ? 36.085 8.697 -51.327 1.00 87.75 96 GLU A O 1
ATOM 763 N N . GLN A 1 97 ? 35.801 6.750 -50.256 1.00 87.31 97 GLN A N 1
ATOM 764 C CA . GLN A 1 97 ? 36.653 5.978 -51.163 1.00 87.31 97 GLN A CA 1
ATOM 765 C C . GLN A 1 97 ? 36.125 6.058 -52.599 1.00 87.31 97 GLN A C 1
ATOM 767 O O . GLN A 1 97 ? 36.873 6.394 -53.515 1.00 87.31 97 GLN A O 1
ATOM 772 N N . TYR A 1 98 ? 34.827 5.821 -52.789 1.00 79.56 98 TYR A N 1
ATOM 773 C CA . TYR A 1 98 ? 34.189 5.918 -54.094 1.00 79.56 98 TYR A CA 1
ATOM 774 C C . TYR A 1 98 ? 34.312 7.328 -54.686 1.00 79.56 98 TYR A C 1
ATOM 776 O O . TYR A 1 98 ? 34.620 7.498 -55.862 1.00 79.56 98 TYR A O 1
ATOM 784 N N . ARG A 1 99 ? 34.142 8.370 -53.868 1.00 83.19 99 ARG A N 1
ATOM 785 C CA . ARG A 1 99 ? 34.338 9.761 -54.286 1.00 83.19 99 ARG A CA 1
ATOM 786 C C . ARG A 1 99 ? 35.780 10.035 -54.732 1.00 83.19 99 ARG A C 1
ATOM 788 O O . ARG A 1 99 ? 35.963 10.708 -55.746 1.00 83.19 99 ARG A O 1
ATOM 795 N N . CYS A 1 100 ? 36.777 9.517 -54.014 1.00 84.19 100 CYS A N 1
ATOM 796 C CA . CYS A 1 100 ? 38.190 9.620 -54.387 1.00 84.19 100 CYS A CA 1
ATOM 797 C C . CYS A 1 100 ? 38.482 8.889 -55.706 1.00 84.19 100 CYS A C 1
ATOM 799 O O . CYS A 1 100 ? 39.039 9.491 -56.620 1.00 84.19 100 CYS A O 1
ATOM 801 N N . GLU A 1 101 ? 38.020 7.643 -55.858 1.00 82.12 101 GLU A N 1
ATOM 802 C CA . GLU A 1 101 ? 38.167 6.857 -57.096 1.00 82.12 101 GLU A CA 1
ATOM 803 C C . GLU A 1 101 ? 37.545 7.566 -58.309 1.00 82.12 101 GLU A C 1
ATOM 805 O O . GLU A 1 101 ? 38.068 7.506 -59.423 1.00 82.12 101 GLU A O 1
ATOM 810 N N . MET A 1 102 ? 36.431 8.269 -58.102 1.00 77.06 102 MET A N 1
ATOM 811 C CA . MET A 1 102 ? 35.752 9.035 -59.147 1.00 77.06 102 MET A CA 1
ATOM 812 C C . MET A 1 102 ? 36.473 10.340 -59.499 1.00 77.06 102 MET A C 1
ATOM 814 O O . MET A 1 102 ? 36.384 10.780 -60.646 1.00 77.06 102 MET A O 1
ATOM 818 N N . ALA A 1 103 ? 37.204 10.940 -58.556 1.00 78.38 103 ALA A N 1
ATOM 819 C CA . ALA A 1 103 ? 38.017 12.135 -58.785 1.00 78.38 103 ALA A CA 1
ATOM 820 C C . ALA A 1 103 ? 39.311 11.841 -59.569 1.00 78.38 103 ALA A C 1
ATOM 822 O O . ALA A 1 103 ? 39.812 12.718 -60.269 1.00 78.38 103 ALA A O 1
ATOM 823 N N . GLU A 1 104 ? 39.834 10.614 -59.483 1.00 78.69 104 GLU A N 1
ATOM 824 C CA . GLU A 1 104 ? 41.060 10.179 -60.171 1.00 78.69 104 GLU A CA 1
ATOM 825 C C . GLU A 1 104 ? 40.835 9.738 -61.634 1.00 78.69 104 GLU A C 1
ATOM 827 O O . GLU A 1 104 ? 41.799 9.520 -62.373 1.00 78.69 104 GLU A O 1
ATOM 832 N N . ARG A 1 105 ? 39.579 9.623 -62.100 1.00 74.56 105 ARG A N 1
ATOM 833 C CA . ARG A 1 105 ? 39.280 9.223 -63.487 1.00 74.56 105 ARG A CA 1
ATOM 834 C C . ARG A 1 105 ? 39.652 10.338 -64.486 1.00 74.56 105 ARG A C 1
ATOM 836 O O . ARG A 1 105 ? 39.224 11.478 -64.309 1.00 74.56 105 ARG A O 1
ATOM 843 N N . PRO A 1 106 ? 40.393 10.035 -65.574 1.00 63.22 106 PRO A N 1
ATOM 844 C CA . PRO A 1 106 ? 40.787 11.035 -66.567 1.00 63.22 106 PRO A CA 1
ATOM 845 C C . PRO A 1 106 ? 39.562 11.666 -67.251 1.00 63.22 106 PRO A C 1
ATOM 847 O O . PRO A 1 106 ? 38.692 10.976 -67.781 1.00 63.22 106 PRO A O 1
ATOM 850 N N . THR A 1 107 ? 39.510 12.999 -67.244 1.00 61.56 107 THR A N 1
ATOM 851 C CA . THR A 1 107 ? 38.357 13.871 -67.544 1.00 61.56 107 THR A CA 1
ATOM 852 C C . THR A 1 107 ? 37.997 14.014 -69.028 1.00 61.56 107 THR A C 1
ATOM 854 O O . THR A 1 107 ? 37.512 15.063 -69.450 1.00 61.56 107 THR A O 1
ATOM 857 N N . ASN A 1 108 ? 38.196 12.979 -69.845 1.00 55.53 108 ASN A N 1
ATOM 858 C CA . ASN A 1 108 ? 38.066 13.145 -71.295 1.00 55.53 108 ASN A CA 1
ATOM 859 C C . ASN A 1 108 ? 36.630 13.142 -71.835 1.00 55.53 108 ASN A C 1
ATOM 861 O O . ASN A 1 108 ? 36.450 13.620 -72.940 1.00 55.53 108 ASN A O 1
ATOM 865 N N . GLU A 1 109 ? 35.615 12.706 -71.084 1.00 52.75 109 GLU A N 1
ATOM 866 C CA . GLU A 1 109 ? 34.187 12.920 -71.389 1.00 52.75 109 GLU A CA 1
ATOM 867 C C . GLU A 1 109 ? 33.360 12.342 -70.219 1.00 52.75 109 GLU A C 1
ATOM 869 O O . GLU A 1 109 ? 33.420 11.141 -69.972 1.00 52.75 109 GLU A O 1
ATOM 874 N N . GLY A 1 110 ? 32.604 13.159 -69.463 1.00 55.41 110 GLY A N 1
ATOM 875 C CA . GLY A 1 110 ? 31.587 12.620 -68.529 1.00 55.41 110 GLY A CA 1
ATOM 876 C C . GLY A 1 110 ? 31.541 13.110 -67.071 1.00 55.41 110 GLY A C 1
ATOM 877 O O . GLY A 1 110 ? 31.105 12.354 -66.207 1.00 55.41 110 GLY A O 1
ATOM 878 N N . ASN A 1 111 ? 31.886 14.368 -66.769 1.00 57.66 111 ASN A N 1
ATOM 879 C CA . ASN A 1 111 ? 31.771 14.953 -65.411 1.00 57.66 111 ASN A CA 1
ATOM 880 C C . ASN A 1 111 ? 30.343 14.943 -64.800 1.00 57.66 111 ASN A C 1
ATOM 882 O O . ASN A 1 111 ? 30.174 15.096 -63.593 1.00 57.66 111 ASN A O 1
ATOM 886 N N . LEU A 1 112 ? 29.295 14.798 -65.620 1.00 60.88 112 LEU A N 1
ATOM 887 C CA . LEU A 1 112 ? 27.901 14.700 -65.157 1.00 60.88 112 LEU A CA 1
ATOM 888 C C . LEU A 1 112 ? 27.548 13.300 -64.639 1.00 60.88 112 LEU A C 1
ATOM 890 O O . LEU A 1 112 ? 26.755 13.177 -63.706 1.00 60.88 112 LEU A O 1
ATOM 894 N N . ASN A 1 113 ? 28.141 12.255 -65.220 1.00 68.69 113 ASN A N 1
ATOM 895 C CA . ASN A 1 113 ? 27.818 10.878 -64.859 1.00 68.69 113 ASN A CA 1
ATOM 896 C C . ASN A 1 113 ? 28.422 10.515 -63.493 1.00 68.69 113 ASN A C 1
ATOM 898 O O . ASN A 1 113 ? 27.776 9.872 -62.673 1.00 68.69 113 ASN A O 1
ATOM 902 N N . THR A 1 114 ? 29.614 11.036 -63.190 1.00 69.75 114 THR A N 1
ATOM 903 C CA . THR A 1 114 ? 30.305 10.783 -61.921 1.00 69.75 114 THR A CA 1
ATOM 904 C C . THR A 1 114 ? 29.599 11.400 -60.710 1.00 69.75 114 THR A C 1
ATOM 906 O O . THR A 1 114 ? 29.441 10.741 -59.683 1.00 69.75 114 THR A O 1
ATOM 909 N N . ASN A 1 115 ? 29.093 12.629 -60.841 1.00 75.69 115 ASN A N 1
ATOM 910 C CA . ASN A 1 115 ? 28.283 13.271 -59.801 1.00 75.69 115 ASN A CA 1
ATOM 911 C C . ASN A 1 115 ? 26.963 12.527 -59.550 1.00 75.69 115 ASN A C 1
ATOM 913 O O . ASN A 1 115 ? 26.525 12.426 -58.404 1.00 75.69 115 ASN A O 1
ATOM 917 N N . MET A 1 116 ? 26.338 11.989 -60.602 1.00 82.62 116 MET A N 1
ATOM 918 C CA . MET A 1 116 ? 25.100 11.223 -60.467 1.00 82.62 116 MET A CA 1
ATOM 919 C C . MET A 1 116 ? 25.333 9.897 -59.737 1.00 82.62 116 MET A C 1
ATOM 921 O O . MET A 1 116 ? 24.545 9.542 -58.862 1.00 82.62 116 MET A O 1
ATOM 925 N N . GLU A 1 117 ? 26.427 9.193 -60.032 1.00 78.81 117 GLU A N 1
ATOM 926 C CA . GLU A 1 117 ? 26.758 7.939 -59.353 1.00 78.81 117 GLU A CA 1
ATOM 927 C C . GLU A 1 117 ? 27.077 8.147 -57.855 1.00 78.81 117 GLU A C 1
ATOM 929 O O . GLU A 1 117 ? 26.594 7.386 -57.014 1.00 78.81 117 GLU A O 1
ATOM 934 N N . VAL A 1 118 ? 27.796 9.219 -57.487 1.00 80.50 118 VAL A N 1
ATOM 935 C CA . VAL A 1 118 ? 28.034 9.581 -56.071 1.00 80.50 118 VAL A CA 1
ATOM 936 C C . VAL A 1 118 ? 26.719 9.904 -55.351 1.00 80.50 118 VAL A C 1
ATOM 938 O O . VAL A 1 118 ? 26.526 9.519 -54.197 1.00 80.50 118 VAL A O 1
ATOM 941 N N . GLU A 1 119 ? 25.781 10.576 -56.018 1.00 84.56 119 GLU A N 1
ATOM 942 C CA . GLU A 1 119 ? 24.475 10.897 -55.435 1.00 84.56 119 GLU A CA 1
ATOM 943 C C . GLU A 1 119 ? 23.589 9.650 -55.266 1.00 84.56 119 GLU A C 1
ATOM 945 O O . GLU A 1 119 ? 22.869 9.525 -54.274 1.00 84.56 119 GLU A O 1
ATOM 950 N N . ILE A 1 120 ? 23.680 8.683 -56.187 1.00 84.38 120 ILE A N 1
ATOM 951 C CA . ILE A 1 120 ? 23.046 7.365 -56.038 1.00 84.38 120 ILE A CA 1
ATOM 952 C C . ILE A 1 120 ? 23.649 6.625 -54.839 1.00 84.38 120 ILE A C 1
ATOM 954 O O . ILE A 1 120 ? 22.895 6.103 -54.017 1.00 84.38 120 ILE A O 1
ATOM 958 N N . ALA A 1 121 ? 24.976 6.635 -54.680 1.00 79.81 121 ALA A N 1
ATOM 959 C CA . ALA A 1 121 ? 25.641 6.025 -53.530 1.00 79.81 121 ALA A CA 1
ATOM 960 C C . ALA A 1 121 ? 25.172 6.650 -52.203 1.00 79.81 121 ALA A C 1
ATOM 962 O O . ALA A 1 121 ? 24.802 5.915 -51.287 1.00 79.81 121 ALA A O 1
ATOM 963 N N . LYS A 1 122 ? 25.067 7.986 -52.114 1.00 85.62 122 LYS A N 1
ATOM 964 C CA . LYS A 1 122 ? 24.498 8.668 -50.933 1.00 85.62 122 LYS A CA 1
ATOM 965 C C . LYS A 1 122 ? 23.071 8.218 -50.635 1.00 85.62 122 LYS A C 1
ATOM 967 O O . LYS A 1 122 ? 22.746 7.951 -49.481 1.00 85.62 122 LYS A O 1
ATOM 972 N N . LYS A 1 123 ? 22.221 8.107 -51.661 1.00 89.25 123 LYS A N 1
ATOM 973 C CA . LYS A 1 123 ? 20.834 7.641 -51.499 1.00 89.25 123 LYS A CA 1
ATOM 974 C C . LYS A 1 123 ? 20.772 6.196 -51.015 1.00 89.25 123 LYS A C 1
ATOM 976 O O . LYS A 1 123 ? 19.966 5.893 -50.146 1.00 89.25 123 LYS A O 1
ATOM 981 N N . VAL A 1 124 ? 21.635 5.317 -51.523 1.00 84.81 124 VAL A N 1
ATOM 982 C CA . VAL A 1 124 ? 21.721 3.923 -51.061 1.00 84.81 124 VAL A CA 1
ATOM 983 C C . VAL A 1 124 ? 22.173 3.852 -49.601 1.00 84.81 124 VAL A C 1
ATOM 985 O O . VAL A 1 124 ? 21.609 3.071 -48.837 1.00 84.81 124 VAL A O 1
ATOM 988 N N . VAL A 1 125 ? 23.144 4.678 -49.195 1.00 83.19 125 VAL A N 1
ATOM 989 C CA . VAL A 1 125 ? 23.555 4.791 -47.787 1.00 83.19 125 VAL A CA 1
ATOM 990 C C . VAL A 1 125 ? 22.385 5.268 -46.927 1.00 83.19 125 VAL A C 1
ATOM 992 O O . VAL A 1 125 ? 22.072 4.620 -45.934 1.00 83.19 125 VAL A O 1
ATOM 995 N N . ALA A 1 126 ? 21.681 6.327 -47.334 1.00 83.62 126 ALA A N 1
ATOM 996 C CA . ALA A 1 126 ? 20.520 6.839 -46.605 1.00 83.62 126 ALA A CA 1
ATOM 997 C C . ALA A 1 126 ? 19.410 5.782 -46.450 1.00 83.62 126 ALA A C 1
ATOM 999 O O . ALA A 1 126 ? 18.926 5.566 -45.344 1.00 83.62 126 ALA A O 1
ATOM 1000 N N . ILE A 1 127 ? 19.074 5.052 -47.522 1.00 88.12 127 ILE A N 1
ATOM 1001 C CA . ILE A 1 127 ? 18.064 3.977 -47.498 1.00 88.12 127 ILE A CA 1
ATOM 1002 C C . ILE A 1 127 ? 18.442 2.855 -46.519 1.00 88.12 127 ILE A C 1
ATOM 1004 O O . ILE A 1 127 ? 17.561 2.254 -45.914 1.00 88.12 127 ILE A O 1
ATOM 1008 N N . LYS A 1 128 ? 19.736 2.554 -46.356 1.00 83.50 128 LYS A N 1
ATOM 1009 C CA . LYS A 1 128 ? 20.204 1.516 -45.421 1.00 83.50 128 LYS A CA 1
ATOM 1010 C C . LYS A 1 128 ? 20.293 2.000 -43.972 1.00 83.50 128 LYS A C 1
ATOM 1012 O O . LYS A 1 128 ? 20.138 1.194 -43.063 1.00 83.50 128 LYS A O 1
ATOM 1017 N N . VAL A 1 129 ? 20.574 3.284 -43.762 1.00 84.50 129 VAL A N 1
ATOM 1018 C CA . VAL A 1 129 ? 20.789 3.877 -42.433 1.00 84.50 129 VAL A CA 1
ATOM 1019 C C . VAL A 1 129 ? 19.467 4.254 -41.761 1.00 84.50 129 VAL A C 1
ATOM 1021 O O . VAL A 1 129 ? 19.342 4.071 -40.553 1.00 84.50 129 VAL A O 1
ATOM 1024 N N . GLU A 1 130 ? 18.472 4.738 -42.510 1.00 87.50 130 GLU A N 1
ATOM 1025 C CA . GLU A 1 130 ? 17.218 5.227 -41.916 1.00 87.50 130 GLU A CA 1
ATOM 1026 C C . GLU A 1 130 ? 16.422 4.148 -41.150 1.00 87.50 130 GLU A C 1
ATOM 1028 O O . GLU A 1 130 ? 16.040 4.420 -40.015 1.00 87.50 130 GLU A O 1
ATOM 1033 N N . PRO A 1 131 ? 16.252 2.907 -41.654 1.00 87.25 131 PRO A N 1
ATOM 1034 C CA . PRO A 1 131 ? 15.524 1.866 -40.920 1.00 87.25 131 PRO A CA 1
ATOM 1035 C C . PRO A 1 131 ? 16.183 1.490 -39.586 1.00 87.25 131 PRO A C 1
ATOM 1037 O O . PRO A 1 131 ? 15.499 1.265 -38.594 1.00 87.25 131 PRO A O 1
ATOM 1040 N N . LEU A 1 132 ? 17.521 1.460 -39.540 1.00 81.50 132 LEU A N 1
ATOM 1041 C CA . LEU A 1 132 ? 18.261 1.187 -38.302 1.00 81.50 132 LEU A CA 1
ATOM 1042 C C . LEU A 1 132 ? 18.110 2.335 -37.299 1.00 81.50 132 LEU A C 1
ATOM 1044 O O . LEU A 1 132 ? 18.029 2.109 -36.095 1.00 81.50 132 LEU A O 1
ATOM 1048 N N . ARG A 1 133 ? 18.059 3.574 -37.797 1.00 85.62 133 ARG A N 1
ATOM 1049 C CA . ARG A 1 133 ? 17.815 4.757 -36.972 1.00 85.62 133 ARG A CA 1
ATOM 1050 C C . ARG A 1 133 ? 16.408 4.740 -36.372 1.00 85.62 133 ARG A C 1
ATOM 1052 O O . ARG A 1 133 ? 16.265 5.082 -35.202 1.00 85.62 133 ARG A O 1
ATOM 1059 N N . GLU A 1 134 ? 15.399 4.353 -37.150 1.00 91.25 134 GLU A N 1
ATOM 1060 C CA . GLU A 1 134 ? 14.024 4.186 -36.664 1.00 91.25 134 GLU A CA 1
ATOM 1061 C C . GLU A 1 134 ? 13.941 3.100 -35.584 1.00 91.25 134 GLU A C 1
ATOM 1063 O O . GLU A 1 134 ? 13.385 3.354 -34.519 1.00 91.25 134 GLU A O 1
ATOM 1068 N N . GLU A 1 135 ? 14.578 1.942 -35.792 1.00 87.06 135 GLU A N 1
ATOM 1069 C CA . GLU A 1 135 ? 14.605 0.854 -34.803 1.00 87.06 135 GLU A CA 1
ATOM 1070 C C . GLU A 1 135 ? 15.245 1.293 -33.474 1.00 87.06 135 GLU A C 1
ATOM 1072 O O . GLU A 1 135 ? 14.713 0.999 -32.404 1.00 87.06 135 GLU A O 1
ATOM 1077 N N . VAL A 1 136 ? 16.356 2.038 -33.527 1.00 84.56 136 VAL A N 1
ATOM 1078 C CA . VAL A 1 136 ? 17.000 2.621 -32.336 1.00 84.56 136 VAL A CA 1
ATOM 1079 C C . VAL A 1 136 ? 16.097 3.648 -31.647 1.00 84.56 136 VAL A C 1
ATOM 1081 O O . VAL A 1 136 ? 16.060 3.728 -30.421 1.00 84.56 136 VAL A O 1
ATOM 1084 N N . GLU A 1 137 ? 15.368 4.465 -32.402 1.00 90.75 137 GLU A N 1
ATOM 1085 C CA . GLU A 1 137 ? 14.488 5.467 -31.802 1.00 90.75 137 GLU A CA 1
ATOM 1086 C C . GLU A 1 137 ? 13.262 4.826 -31.137 1.00 90.75 137 GLU A C 1
ATOM 1088 O O . GLU A 1 137 ? 12.838 5.257 -30.064 1.00 90.75 137 GLU A O 1
ATOM 1093 N N . ASP A 1 138 ? 12.717 3.764 -31.723 1.00 89.25 138 ASP A N 1
ATOM 1094 C CA . ASP A 1 138 ? 11.593 3.035 -31.141 1.00 89.25 138 ASP A CA 1
ATOM 1095 C C . ASP A 1 138 ? 11.996 2.269 -29.875 1.00 89.25 138 ASP A C 1
ATOM 1097 O O . ASP A 1 138 ? 11.240 2.274 -28.898 1.00 89.25 138 ASP A O 1
ATOM 1101 N N . THR A 1 139 ? 13.208 1.703 -29.814 1.00 84.31 139 THR A N 1
ATOM 1102 C CA . THR A 1 139 ? 13.723 1.134 -28.558 1.00 84.31 139 THR A CA 1
ATOM 1103 C C . THR A 1 139 ? 13.933 2.205 -27.487 1.00 84.31 139 THR A C 1
ATOM 1105 O O . THR A 1 139 ? 13.590 1.960 -26.329 1.00 84.31 139 THR A O 1
ATOM 1108 N N . ARG A 1 140 ? 14.393 3.418 -27.844 1.00 86.06 140 ARG A N 1
ATOM 1109 C CA . ARG A 1 140 ? 14.481 4.548 -26.893 1.00 86.06 140 ARG A CA 1
ATOM 1110 C C . ARG A 1 140 ? 13.119 4.953 -26.340 1.00 86.06 140 ARG A C 1
ATOM 1112 O O . ARG A 1 140 ? 13.009 5.222 -25.144 1.00 86.06 140 ARG A O 1
ATOM 1119 N N . LYS A 1 141 ? 12.088 5.029 -27.187 1.00 93.19 141 LYS A N 1
ATOM 1120 C CA . LYS A 1 141 ? 10.722 5.351 -26.738 1.00 93.19 141 LYS A CA 1
ATOM 1121 C C . LYS A 1 141 ? 10.197 4.291 -25.777 1.00 93.19 141 LYS A C 1
ATOM 1123 O O . LYS A 1 141 ? 9.718 4.646 -24.704 1.00 93.19 141 LYS A O 1
ATOM 1128 N N . LEU A 1 142 ? 10.353 3.014 -26.129 1.00 87.38 142 LEU A N 1
ATOM 1129 C CA . LEU A 1 142 ? 9.933 1.905 -25.276 1.00 87.38 142 LEU A CA 1
ATOM 1130 C C . LEU A 1 142 ? 10.633 1.946 -23.909 1.00 87.38 142 LEU A C 1
ATOM 1132 O O . LEU A 1 142 ? 9.978 1.734 -22.893 1.00 87.38 142 LEU A O 1
ATOM 1136 N N . ASN A 1 143 ? 11.933 2.263 -23.865 1.00 85.00 143 ASN A N 1
ATOM 1137 C CA . ASN A 1 143 ? 12.662 2.360 -22.597 1.00 85.00 143 ASN A CA 1
ATOM 1138 C C . ASN A 1 143 ? 12.084 3.449 -21.685 1.00 85.00 143 ASN A C 1
ATOM 1140 O O . ASN A 1 143 ? 11.801 3.191 -20.519 1.00 85.00 143 ASN A O 1
ATOM 1144 N N . LYS A 1 144 ? 11.797 4.634 -22.240 1.00 91.75 144 LYS A N 1
ATOM 1145 C CA . LYS A 1 144 ? 11.168 5.735 -21.491 1.00 91.75 144 LYS A CA 1
ATOM 1146 C C . LYS A 1 144 ? 9.785 5.370 -20.948 1.00 91.75 144 LYS A C 1
ATOM 1148 O O . LYS A 1 144 ? 9.427 5.777 -19.845 1.00 91.75 144 LYS A O 1
ATOM 1153 N N . GLU A 1 145 ? 8.990 4.621 -21.710 1.00 92.00 145 GLU A N 1
ATOM 1154 C CA . GLU A 1 145 ? 7.685 4.139 -21.240 1.00 92.00 145 GLU A CA 1
ATOM 1155 C C . GLU A 1 145 ? 7.832 3.132 -20.092 1.00 92.00 145 GLU A C 1
ATOM 1157 O O . GLU A 1 145 ? 7.082 3.193 -19.115 1.00 92.00 145 GLU A O 1
ATOM 1162 N N . LEU A 1 146 ? 8.811 2.225 -20.177 1.00 85.69 146 LEU A N 1
ATOM 1163 C CA . LEU A 1 146 ? 9.107 1.267 -19.111 1.00 85.69 146 LEU A CA 1
ATOM 1164 C C . LEU A 1 146 ? 9.588 1.965 -17.832 1.00 85.69 146 LEU A C 1
ATOM 1166 O O . LEU A 1 146 ? 9.091 1.635 -16.755 1.00 85.69 146 LEU A O 1
ATOM 1170 N N . GLU A 1 147 ? 10.470 2.959 -17.945 1.00 84.88 147 GLU A N 1
ATOM 1171 C CA . GLU A 1 147 ? 10.910 3.804 -16.825 1.00 84.88 147 GLU A CA 1
ATOM 1172 C C . GLU A 1 147 ? 9.713 4.490 -16.144 1.00 84.88 147 GLU A C 1
ATOM 1174 O O . GLU A 1 147 ? 9.527 4.365 -14.931 1.00 84.88 147 GLU A O 1
ATOM 1179 N N . GLY A 1 148 ? 8.828 5.127 -16.920 1.00 90.94 148 GLY A N 1
ATOM 1180 C CA . GLY A 1 148 ? 7.626 5.775 -16.381 1.00 90.94 148 GLY A CA 1
ATOM 1181 C C . GLY A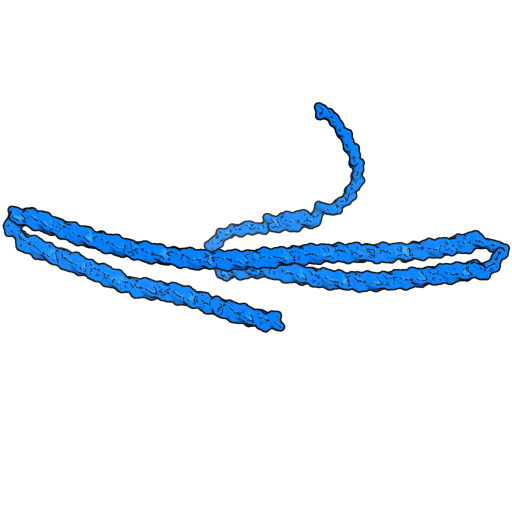 1 148 ? 6.650 4.799 -15.703 1.00 90.94 148 GLY A C 1
ATOM 1182 O O . GLY A 1 148 ? 6.025 5.125 -14.684 1.00 90.94 148 GLY A O 1
ATOM 1183 N N . ASN A 1 149 ? 6.535 3.574 -16.223 1.00 87.25 149 ASN A N 1
ATOM 1184 C CA . ASN A 1 149 ? 5.745 2.513 -15.597 1.00 87.25 149 ASN A CA 1
ATOM 1185 C C . ASN A 1 149 ? 6.367 2.043 -14.273 1.00 87.25 149 ASN A C 1
ATOM 1187 O O . ASN A 1 149 ? 5.639 1.861 -13.292 1.00 87.25 149 ASN A O 1
ATOM 1191 N N . ALA A 1 150 ? 7.693 1.889 -14.215 1.00 85.75 150 ALA A N 1
ATOM 1192 C CA . ALA A 1 150 ? 8.408 1.522 -12.995 1.00 85.75 150 ALA A CA 1
ATOM 1193 C C . ALA A 1 150 ? 8.233 2.591 -11.902 1.00 85.75 150 ALA A C 1
ATOM 1195 O O . ALA A 1 150 ? 7.879 2.263 -10.767 1.00 85.75 150 ALA A O 1
ATOM 1196 N N . GLU A 1 151 ? 8.369 3.875 -12.243 1.00 90.75 151 GLU A N 1
ATOM 1197 C CA . GLU A 1 151 ? 8.118 4.987 -11.317 1.00 90.75 151 GLU A CA 1
ATOM 1198 C C . GLU A 1 151 ? 6.684 4.977 -10.769 1.00 90.75 151 GLU A C 1
ATOM 1200 O O . GLU A 1 151 ? 6.457 5.126 -9.562 1.00 90.75 151 GLU A O 1
ATOM 1205 N N . SER A 1 152 ? 5.703 4.750 -11.645 1.00 92.00 152 SER A N 1
ATOM 1206 C CA . SER A 1 152 ? 4.289 4.675 -11.265 1.00 92.00 152 SER A CA 1
ATOM 1207 C C . SER A 1 152 ? 4.020 3.526 -10.287 1.00 92.00 152 SER A C 1
ATOM 1209 O O . SER A 1 152 ? 3.303 3.703 -9.295 1.00 92.00 152 SER A O 1
ATOM 1211 N N . LEU A 1 153 ? 4.634 2.361 -10.517 1.00 86.44 153 LEU A N 1
ATOM 1212 C CA . LEU A 1 153 ? 4.542 1.210 -9.617 1.00 86.44 153 LEU A CA 1
ATOM 1213 C C . LEU A 1 153 ? 5.219 1.477 -8.267 1.00 86.44 153 LEU A C 1
ATOM 1215 O O . LEU A 1 153 ? 4.636 1.162 -7.229 1.00 86.44 153 LEU A O 1
ATOM 1219 N N . HIS A 1 154 ? 6.386 2.125 -8.248 1.00 86.50 154 HIS A N 1
ATOM 1220 C CA . HIS A 1 154 ? 7.059 2.536 -7.008 1.00 86.50 154 HIS A CA 1
ATOM 1221 C C . HIS A 1 154 ? 6.185 3.457 -6.149 1.00 86.50 154 HIS A C 1
ATOM 1223 O O . HIS A 1 154 ? 6.066 3.269 -4.933 1.00 86.50 154 HIS A O 1
ATOM 1229 N N . ILE A 1 155 ? 5.522 4.438 -6.770 1.00 92.69 155 ILE A N 1
ATOM 1230 C CA . ILE A 1 155 ? 4.585 5.337 -6.077 1.00 92.69 155 ILE A CA 1
ATOM 1231 C C . ILE A 1 155 ? 3.411 4.547 -5.488 1.00 92.69 155 ILE A C 1
ATOM 1233 O O . ILE A 1 155 ? 3.004 4.793 -4.346 1.00 92.69 155 ILE A O 1
ATOM 1237 N N . TYR A 1 156 ? 2.866 3.601 -6.252 1.00 86.62 156 TYR A N 1
ATOM 1238 C CA . TYR A 1 156 ? 1.753 2.765 -5.817 1.00 86.62 156 TYR A CA 1
ATOM 1239 C C . TYR A 1 156 ? 2.129 1.871 -4.626 1.00 86.62 156 TYR A C 1
ATOM 1241 O O . TYR A 1 156 ? 1.418 1.872 -3.618 1.00 86.62 156 TYR A O 1
ATOM 1249 N N . VAL A 1 157 ? 3.279 1.191 -4.681 1.00 87.94 157 VAL A N 1
ATOM 1250 C CA . VAL A 1 157 ? 3.788 0.358 -3.577 1.00 87.94 157 VAL A CA 1
ATOM 1251 C C . VAL A 1 157 ? 3.976 1.184 -2.306 1.00 87.94 157 VAL A C 1
ATOM 1253 O O . VAL A 1 157 ? 3.499 0.785 -1.244 1.00 87.94 157 VAL A O 1
ATOM 1256 N N . ARG A 1 158 ? 4.568 2.380 -2.406 1.00 90.81 158 ARG A N 1
ATOM 1257 C CA . ARG A 1 158 ? 4.744 3.272 -1.249 1.00 90.81 158 ARG A CA 1
ATOM 1258 C C . ARG A 1 158 ? 3.407 3.658 -0.603 1.00 90.81 158 ARG A C 1
ATOM 1260 O O . ARG A 1 158 ? 3.321 3.774 0.619 1.00 90.81 158 ARG A O 1
ATOM 1267 N N . ARG A 1 159 ? 2.356 3.863 -1.405 1.00 92.25 159 ARG A N 1
ATOM 1268 C CA . ARG A 1 159 ? 1.007 4.155 -0.894 1.00 92.25 159 ARG A CA 1
ATOM 1269 C C . ARG A 1 159 ? 0.419 2.950 -0.161 1.00 92.25 159 ARG A C 1
ATOM 1271 O O . ARG A 1 159 ? -0.052 3.115 0.958 1.00 92.25 159 ARG A O 1
ATOM 1278 N N . LEU A 1 160 ? 0.517 1.755 -0.743 1.00 83.69 160 LEU A N 1
ATOM 1279 C CA . LEU A 1 160 ? 0.042 0.522 -0.108 1.00 83.69 160 LEU A CA 1
ATOM 1280 C C . LEU A 1 160 ? 0.752 0.231 1.218 1.00 83.69 160 LEU A C 1
ATOM 1282 O O . LEU A 1 160 ? 0.118 -0.178 2.188 1.00 83.69 160 LEU A O 1
ATOM 1286 N N . GLU A 1 161 ? 2.063 0.454 1.283 1.00 86.62 161 GLU A N 1
ATOM 1287 C CA . GLU A 1 161 ? 2.836 0.289 2.516 1.00 86.62 161 GLU A CA 1
ATOM 1288 C C . GLU A 1 161 ? 2.373 1.241 3.617 1.00 86.62 161 GLU A C 1
ATOM 1290 O O . GLU A 1 161 ? 2.233 0.827 4.772 1.00 86.62 161 GLU A O 1
ATOM 1295 N N . LYS A 1 162 ? 2.091 2.498 3.257 1.00 93.75 162 LYS A N 1
ATOM 1296 C CA . LYS A 1 162 ? 1.540 3.486 4.182 1.00 93.75 162 LYS A CA 1
ATOM 1297 C C . LYS A 1 162 ? 0.152 3.077 4.672 1.00 93.75 162 LYS A C 1
ATOM 1299 O O . LYS A 1 162 ? -0.063 3.023 5.878 1.00 93.75 162 LYS A O 1
ATOM 1304 N N . ASP A 1 163 ? -0.754 2.731 3.761 1.00 84.50 163 ASP A N 1
ATOM 1305 C CA . ASP A 1 163 ? -2.119 2.322 4.108 1.00 84.50 163 ASP A CA 1
ATOM 1306 C C . ASP A 1 163 ? -2.110 1.088 5.025 1.00 84.50 163 ASP A C 1
ATOM 1308 O O . ASP A 1 163 ? -2.889 0.995 5.975 1.00 84.50 163 ASP A O 1
ATOM 1312 N N . ARG A 1 164 ? -1.170 0.160 4.804 1.00 85.88 164 ARG A N 1
ATOM 1313 C CA . ARG A 1 164 ? -0.956 -0.996 5.679 1.00 85.88 164 ARG A CA 1
ATOM 1314 C C . ARG A 1 164 ? -0.453 -0.601 7.067 1.00 85.88 164 ARG A C 1
ATOM 1316 O O . ARG A 1 164 ? -0.911 -1.176 8.056 1.00 85.88 164 ARG A O 1
ATOM 1323 N N . ALA A 1 165 ? 0.497 0.327 7.158 1.00 85.25 165 ALA A N 1
ATOM 1324 C CA . ALA A 1 165 ? 0.991 0.818 8.441 1.00 85.25 165 ALA A CA 1
ATOM 1325 C C . ALA A 1 165 ? -0.132 1.506 9.235 1.00 85.25 165 ALA A C 1
ATOM 1327 O O . ALA A 1 165 ? -0.325 1.195 10.411 1.00 85.25 165 ALA A O 1
ATOM 1328 N N . ASP A 1 166 ? -0.927 2.342 8.566 1.00 89.75 166 ASP A N 1
ATOM 1329 C CA . ASP A 1 166 ? -2.080 3.026 9.153 1.00 89.75 166 ASP A CA 1
ATOM 1330 C C . ASP A 1 166 ? -3.149 2.020 9.618 1.00 89.75 166 ASP A C 1
ATOM 1332 O O . ASP A 1 166 ? -3.684 2.142 10.721 1.00 89.75 166 ASP A O 1
ATOM 1336 N N . ALA A 1 167 ? -3.435 0.981 8.825 1.00 84.69 167 ALA A N 1
ATOM 1337 C CA . ALA A 1 167 ? -4.369 -0.081 9.204 1.00 84.69 167 ALA A CA 1
ATOM 1338 C C . ALA A 1 167 ? -3.884 -0.879 10.426 1.00 84.69 167 ALA A C 1
ATOM 1340 O O . ALA A 1 167 ? -4.662 -1.134 11.347 1.00 84.69 167 ALA A O 1
ATOM 1341 N N . LYS A 1 168 ? -2.590 -1.228 10.475 1.00 86.25 168 LYS A N 1
ATOM 1342 C CA . LYS A 1 168 ? -1.992 -1.915 11.629 1.00 86.25 168 LYS A CA 1
ATOM 1343 C C . LYS A 1 168 ? -2.080 -1.055 12.891 1.00 86.25 168 LYS A C 1
ATOM 1345 O O . LYS A 1 168 ? -2.411 -1.570 13.955 1.00 86.25 168 LYS A O 1
ATOM 1350 N N . GLN A 1 169 ? -1.826 0.244 12.768 1.00 91.75 169 GLN A N 1
ATOM 1351 C CA . GLN A 1 169 ? -1.925 1.175 13.886 1.00 91.75 169 GLN A CA 1
ATOM 1352 C C . GLN A 1 169 ? -3.361 1.272 14.421 1.00 91.75 169 GLN A C 1
ATOM 1354 O O . GLN A 1 169 ? -3.571 1.118 15.622 1.00 91.75 169 GLN A O 1
ATOM 1359 N N . ARG A 1 170 ? -4.357 1.424 13.536 1.00 89.00 170 ARG A N 1
ATOM 1360 C CA . ARG A 1 170 ? -5.778 1.453 13.929 1.00 89.00 170 ARG A CA 1
ATOM 1361 C C . ARG A 1 170 ? -6.233 0.159 14.598 1.00 89.00 170 ARG A C 1
ATOM 1363 O O . ARG A 1 170 ? -7.023 0.207 15.531 1.00 89.00 170 ARG A O 1
ATOM 1370 N N . SER A 1 171 ? -5.740 -0.992 14.140 1.00 86.06 171 SER A N 1
ATOM 1371 C CA . SER A 1 171 ? -6.031 -2.286 14.771 1.00 86.06 171 SER A CA 1
ATOM 1372 C C . SER A 1 171 ? -5.503 -2.342 16.211 1.00 86.06 171 SER A C 1
ATOM 1374 O O . SER A 1 171 ? -6.235 -2.739 17.113 1.00 86.06 171 SER A O 1
ATOM 1376 N N . ILE A 1 172 ? -4.278 -1.862 16.454 1.00 88.31 172 ILE A N 1
ATOM 1377 C CA . ILE A 1 172 ? -3.698 -1.791 17.805 1.00 88.31 172 ILE A CA 1
ATOM 1378 C C . ILE A 1 172 ? -4.491 -0.835 18.704 1.00 88.31 172 ILE A C 1
ATOM 1380 O O . ILE A 1 172 ? -4.700 -1.126 19.881 1.00 88.31 172 ILE A O 1
ATOM 1384 N N . GLU A 1 173 ? -4.903 0.317 18.177 1.00 92.31 173 GLU A N 1
ATOM 1385 C CA . GLU A 1 173 ? -5.705 1.299 18.914 1.00 92.31 173 GLU A CA 1
ATOM 1386 C C . GLU A 1 173 ? -7.076 0.735 19.287 1.00 92.31 173 GLU A C 1
ATOM 1388 O O . GLU A 1 173 ? -7.447 0.772 20.457 1.00 92.31 173 GLU A O 1
ATOM 1393 N N . MET A 1 174 ? -7.769 0.111 18.334 1.00 90.62 174 MET A N 1
ATOM 1394 C CA . MET A 1 174 ? -9.053 -0.544 18.577 1.00 90.62 174 MET A CA 1
ATOM 1395 C C . MET A 1 174 ? -8.947 -1.640 19.645 1.00 90.62 174 MET A C 1
ATOM 1397 O O . MET A 1 174 ? -9.831 -1.764 20.489 1.00 90.62 174 MET A O 1
ATOM 1401 N N . GLU A 1 175 ? -7.872 -2.429 19.642 1.00 88.75 175 GLU A N 1
ATOM 1402 C CA . GLU A 1 175 ? -7.682 -3.477 20.647 1.00 88.75 175 GLU A CA 1
ATOM 1403 C C . GLU A 1 175 ? -7.463 -2.896 22.051 1.00 88.75 175 GLU A C 1
ATOM 1405 O O . GLU A 1 175 ? -8.021 -3.396 23.027 1.00 88.75 175 GLU A O 1
ATOM 1410 N N . LYS A 1 176 ? -6.732 -1.780 22.165 1.00 93.62 176 LYS A N 1
ATOM 1411 C CA . LYS A 1 176 ? -6.603 -1.053 23.439 1.00 93.62 176 LYS A CA 1
ATOM 1412 C C . LYS A 1 176 ? -7.944 -0.503 23.917 1.00 93.62 176 LYS A C 1
ATOM 1414 O O . LYS A 1 176 ? -8.270 -0.656 25.090 1.00 93.62 176 LYS A O 1
ATOM 1419 N N . GLU A 1 177 ? -8.730 0.091 23.022 1.00 93.06 177 GLU A N 1
ATOM 1420 C CA . GLU A 1 177 ? -10.068 0.595 23.350 1.00 93.06 177 GLU A CA 1
ATOM 1421 C C . GLU A 1 177 ? -10.995 -0.533 23.827 1.00 93.06 177 GLU A C 1
ATOM 1423 O O . GLU A 1 177 ? -11.724 -0.361 24.805 1.00 93.06 177 GLU A O 1
ATOM 1428 N N . LYS A 1 178 ? -10.930 -1.717 23.201 1.00 91.62 178 LYS A N 1
ATOM 1429 C CA . LYS A 1 178 ? -11.654 -2.911 23.666 1.00 91.62 178 LYS A CA 1
ATOM 1430 C C . LYS A 1 178 ? -11.196 -3.346 25.059 1.00 91.62 178 LYS A C 1
ATOM 1432 O O . LYS A 1 178 ? -12.044 -3.577 25.919 1.00 91.62 178 LYS A O 1
ATOM 1437 N N . GLU A 1 179 ? -9.886 -3.438 25.306 1.00 91.44 179 GLU A N 1
ATOM 1438 C CA . GLU A 1 179 ? -9.345 -3.792 26.628 1.00 91.44 179 GLU A CA 1
ATOM 1439 C C . GLU A 1 179 ? -9.813 -2.801 27.715 1.00 91.44 179 GLU A C 1
ATOM 1441 O O . GLU A 1 179 ? -10.174 -3.205 28.824 1.00 91.44 179 GLU A O 1
ATOM 1446 N N . GLU A 1 180 ? -9.834 -1.501 27.415 1.00 95.50 180 GLU A N 1
ATOM 1447 C CA . GLU A 1 180 ? -10.328 -0.463 28.327 1.00 95.50 180 GLU A CA 1
ATOM 1448 C C . GLU A 1 180 ? -11.842 -0.560 28.557 1.00 95.50 180 GLU A C 1
ATOM 1450 O O . GLU A 1 180 ? -12.298 -0.464 29.701 1.00 95.50 180 GLU A O 1
ATOM 1455 N N . ALA A 1 181 ? -12.622 -0.821 27.505 1.00 92.12 181 ALA A N 1
ATOM 1456 C CA . ALA A 1 181 ? -14.066 -1.010 27.599 1.00 92.12 181 ALA A CA 1
ATOM 1457 C C . ALA A 1 181 ? -14.439 -2.240 28.443 1.00 92.12 181 ALA A C 1
ATOM 1459 O O . ALA A 1 181 ? -15.370 -2.170 29.248 1.00 92.12 181 ALA A O 1
ATOM 1460 N N . VAL A 1 182 ? -13.696 -3.346 28.315 1.00 92.75 182 VAL A N 1
ATOM 1461 C CA . VAL A 1 182 ? -13.882 -4.548 29.145 1.00 92.75 182 VAL A CA 1
ATOM 1462 C C . VAL A 1 182 ? -13.616 -4.231 30.616 1.00 92.75 182 VAL A C 1
ATOM 1464 O O . VAL A 1 182 ? -14.480 -4.487 31.452 1.00 92.75 182 VAL A O 1
ATOM 1467 N N . LYS A 1 183 ? -12.495 -3.572 30.935 1.00 92.81 183 LYS A N 1
ATOM 1468 C CA . LYS A 1 183 ? -12.181 -3.158 32.316 1.00 92.81 183 LYS A CA 1
ATOM 1469 C C . LYS A 1 183 ? -13.247 -2.228 32.900 1.00 92.81 183 LYS A C 1
ATOM 1471 O O . LYS A 1 183 ? -13.614 -2.350 34.069 1.00 92.81 183 LYS A O 1
ATOM 1476 N N . ALA A 1 184 ? -13.755 -1.290 32.100 1.00 93.88 184 ALA A N 1
ATOM 1477 C CA . ALA A 1 184 ? -14.826 -0.391 32.522 1.00 93.88 184 ALA A CA 1
ATOM 1478 C C . ALA A 1 184 ? -16.135 -1.150 32.790 1.00 93.88 184 ALA A C 1
ATOM 1480 O O . ALA A 1 184 ? -16.806 -0.885 33.790 1.00 93.88 184 ALA A O 1
ATOM 1481 N N . LYS A 1 185 ? -16.477 -2.120 31.936 1.00 94.12 185 LYS A N 1
ATOM 1482 C CA . LYS A 1 185 ? -17.647 -2.985 32.110 1.00 94.12 185 LYS A CA 1
ATOM 1483 C C . LYS A 1 185 ? -17.542 -3.826 33.384 1.00 94.12 185 LYS A C 1
ATOM 1485 O O . LYS A 1 185 ? -18.472 -3.798 34.183 1.00 94.12 185 LYS A O 1
ATOM 1490 N N . GLU A 1 186 ? -16.418 -4.502 33.611 1.00 92.88 186 GLU A N 1
ATOM 1491 C CA . GLU A 1 186 ? -16.181 -5.306 34.821 1.00 92.88 186 GLU A CA 1
ATOM 1492 C C . GLU A 1 186 ? -16.302 -4.462 36.094 1.00 92.88 186 GLU A C 1
ATOM 1494 O O . GLU A 1 186 ? -16.938 -4.867 37.069 1.00 92.88 186 GLU A O 1
ATOM 1499 N N . LYS A 1 187 ? -15.752 -3.241 36.075 1.00 94.75 187 LYS A N 1
ATOM 1500 C CA . LYS A 1 187 ? -15.890 -2.299 37.188 1.00 94.75 187 LYS A CA 1
ATOM 1501 C C . LYS A 1 187 ? -17.358 -1.955 37.463 1.00 94.75 187 LYS A C 1
ATOM 1503 O O . LYS A 1 187 ? -17.783 -2.008 38.617 1.00 94.75 187 LYS A O 1
ATOM 1508 N N . MET A 1 188 ? -18.131 -1.629 36.426 1.00 94.31 188 MET A N 1
ATOM 1509 C CA . MET A 1 188 ? -19.561 -1.338 36.575 1.00 94.31 188 MET A CA 1
ATOM 1510 C C . MET A 1 188 ? -20.353 -2.555 37.067 1.00 94.31 188 MET A C 1
ATOM 1512 O O . MET A 1 188 ? -21.236 -2.409 37.907 1.00 94.31 188 MET A O 1
ATOM 1516 N N . GLU A 1 189 ? -20.043 -3.762 36.590 1.00 91.12 189 GLU A N 1
ATOM 1517 C CA . GLU A 1 189 ? -20.695 -4.996 37.045 1.00 91.12 189 GLU A CA 1
ATOM 1518 C C . GLU A 1 189 ? -20.423 -5.271 38.530 1.00 91.12 189 GLU A C 1
ATOM 1520 O O . GLU A 1 189 ? -21.350 -5.595 39.276 1.00 91.12 189 GLU A O 1
ATOM 1525 N N . MET A 1 190 ? -19.190 -5.053 38.993 1.00 90.12 190 MET A N 1
ATOM 1526 C CA . MET A 1 190 ? -18.833 -5.164 40.411 1.00 90.12 190 MET A CA 1
ATOM 1527 C C . MET A 1 190 ? -19.552 -4.124 41.281 1.00 90.12 190 MET A C 1
ATOM 1529 O O . MET A 1 190 ? -20.035 -4.452 42.369 1.00 90.12 190 MET A O 1
ATOM 1533 N N . GLU A 1 191 ? -19.660 -2.877 40.816 1.00 91.69 191 GLU A N 1
ATOM 1534 C CA . GLU A 1 191 ? -20.415 -1.823 41.507 1.00 91.69 191 GLU A CA 1
ATOM 1535 C C . GLU A 1 191 ? -21.918 -2.148 41.569 1.00 91.69 191 GLU A C 1
ATOM 1537 O O . GLU A 1 191 ? -22.530 -2.032 42.634 1.00 91.69 191 GLU A O 1
ATOM 1542 N N . ASN A 1 192 ? -22.496 -2.654 40.476 1.00 90.00 192 ASN A N 1
ATOM 1543 C CA . ASN A 1 192 ? -23.884 -3.116 40.432 1.00 90.00 192 ASN A CA 1
ATOM 1544 C C . ASN A 1 192 ? -24.126 -4.288 41.388 1.00 90.00 192 ASN A C 1
ATOM 1546 O O . ASN A 1 192 ? -25.127 -4.303 42.106 1.00 90.00 192 ASN A O 1
ATOM 1550 N N . MET A 1 193 ? -23.203 -5.252 41.450 1.00 88.50 193 MET A N 1
ATOM 1551 C CA . MET A 1 193 ? -23.299 -6.379 42.378 1.00 88.50 193 MET A CA 1
ATOM 1552 C C . MET A 1 193 ? -23.244 -5.905 43.834 1.00 88.50 193 MET A C 1
ATOM 1554 O O . MET A 1 193 ? -24.030 -6.363 44.665 1.00 88.50 193 MET A O 1
ATOM 1558 N N . LYS A 1 194 ? -22.368 -4.943 44.147 1.00 89.69 194 LYS A N 1
ATOM 1559 C CA . LYS A 1 194 ? -22.300 -4.332 45.480 1.00 89.69 194 LYS A CA 1
ATOM 1560 C C . LYS A 1 194 ? -23.619 -3.649 45.851 1.00 89.69 194 LYS A C 1
ATOM 1562 O O . LYS A 1 194 ? -24.132 -3.879 46.945 1.00 89.69 194 LYS A O 1
ATOM 1567 N N . MET A 1 195 ? -24.193 -2.873 44.935 1.00 91.56 195 MET A N 1
ATOM 1568 C CA . MET A 1 195 ? -25.480 -2.210 45.149 1.00 91.56 195 MET A CA 1
ATOM 1569 C C . MET A 1 195 ? -26.617 -3.223 45.338 1.00 91.56 195 MET A C 1
ATOM 1571 O O . MET A 1 195 ? -27.439 -3.060 46.236 1.00 91.56 195 MET A O 1
ATOM 1575 N N . ALA A 1 196 ? -26.641 -4.308 44.559 1.00 86.38 196 ALA A N 1
ATOM 1576 C CA . ALA A 1 196 ? -27.630 -5.375 44.709 1.00 86.38 196 ALA A CA 1
ATOM 1577 C C . ALA A 1 196 ? -27.561 -6.039 46.096 1.00 86.38 196 ALA A C 1
ATOM 1579 O O . ALA A 1 196 ? -28.595 -6.293 46.716 1.00 86.38 196 ALA A O 1
ATOM 1580 N N . VAL A 1 197 ? -26.350 -6.262 46.622 1.00 90.31 197 VAL A N 1
ATOM 1581 C CA . VAL A 1 197 ? -26.146 -6.774 47.987 1.00 90.31 197 VAL A CA 1
ATOM 1582 C C . VAL A 1 197 ? -26.652 -5.779 49.038 1.00 90.31 197 VAL A C 1
ATOM 1584 O O . VAL A 1 197 ? -27.312 -6.182 49.996 1.00 90.31 197 VAL A O 1
ATOM 1587 N N . GLU A 1 198 ? -26.384 -4.483 48.873 1.00 90.00 198 GLU A N 1
ATOM 1588 C CA . GLU A 1 198 ? -26.891 -3.442 49.779 1.00 90.00 198 GLU A CA 1
ATOM 1589 C C . GLU A 1 198 ? -28.427 -3.376 49.773 1.00 90.00 198 GLU A C 1
ATOM 1591 O O . GLU A 1 198 ? -29.042 -3.338 50.841 1.00 90.00 198 GLU A O 1
ATOM 1596 N N . VAL A 1 199 ? -29.057 -3.456 48.597 1.00 89.44 199 VAL A N 1
ATOM 1597 C CA . VAL A 1 199 ? -30.522 -3.509 48.458 1.00 89.44 199 VAL A CA 1
ATOM 1598 C C . VAL A 1 199 ? -31.101 -4.743 49.151 1.00 89.44 199 VAL A C 1
ATOM 1600 O O . VAL A 1 199 ? -32.060 -4.610 49.912 1.00 89.44 199 VAL A O 1
ATOM 1603 N N . ALA A 1 200 ? -30.509 -5.925 48.961 1.00 88.38 200 ALA A N 1
ATOM 1604 C CA . ALA A 1 200 ? -30.955 -7.150 49.626 1.00 88.38 200 ALA A CA 1
ATOM 1605 C C . ALA A 1 200 ? -30.850 -7.047 51.160 1.00 88.38 200 ALA A C 1
ATOM 1607 O O . ALA A 1 200 ? -31.758 -7.459 51.884 1.00 88.38 200 ALA A O 1
ATOM 1608 N N . ASN A 1 201 ? -29.777 -6.435 51.672 1.00 85.94 201 ASN A N 1
ATOM 1609 C CA . ASN A 1 201 ? -29.611 -6.186 53.106 1.00 85.94 201 ASN A CA 1
ATOM 1610 C C . ASN A 1 201 ? -30.676 -5.225 53.655 1.00 85.94 201 ASN A C 1
ATOM 1612 O O . ASN A 1 201 ? -31.220 -5.458 54.737 1.00 85.94 201 ASN A O 1
ATOM 1616 N N . LEU A 1 202 ? -30.995 -4.156 52.918 1.00 90.81 202 LEU A N 1
ATOM 1617 C CA . LEU A 1 202 ? -32.058 -3.222 53.293 1.00 90.81 202 LEU A CA 1
ATOM 1618 C C . LEU A 1 202 ? -33.435 -3.895 53.270 1.00 90.81 202 LEU A C 1
ATOM 1620 O O . LEU A 1 202 ? -34.205 -3.708 54.208 1.00 90.81 202 LEU A O 1
ATOM 1624 N N . GLN A 1 203 ? -33.727 -4.724 52.264 1.00 86.50 203 GLN A N 1
ATOM 1625 C CA . GLN A 1 203 ? -34.965 -5.510 52.203 1.00 86.50 203 GLN A CA 1
ATOM 1626 C C . GLN A 1 203 ? -35.099 -6.451 53.404 1.00 86.50 203 GLN A C 1
ATOM 1628 O O . GLN A 1 203 ? -36.143 -6.469 54.051 1.00 86.50 203 GLN A O 1
ATOM 1633 N N . ALA A 1 204 ? -34.026 -7.158 53.772 1.00 88.19 204 ALA A N 1
ATOM 1634 C CA . ALA A 1 204 ? -34.017 -8.000 54.966 1.00 88.19 204 ALA A CA 1
ATOM 1635 C C . ALA A 1 204 ? -34.282 -7.191 56.248 1.00 88.19 204 ALA A C 1
ATOM 1637 O O . ALA A 1 204 ? -34.957 -7.673 57.158 1.00 88.19 204 ALA A O 1
ATOM 1638 N N . LYS A 1 205 ? -33.784 -5.948 56.327 1.00 88.69 205 LYS A N 1
ATOM 1639 C CA . LYS A 1 205 ? -34.048 -5.068 57.472 1.00 88.69 205 LYS A CA 1
ATOM 1640 C C . LYS A 1 205 ? -35.493 -4.576 57.515 1.00 88.69 205 LYS A C 1
ATOM 1642 O O . LYS A 1 205 ? -36.061 -4.481 58.600 1.00 88.69 205 LYS A O 1
ATOM 1647 N N . VAL A 1 206 ? -36.077 -4.262 56.360 1.00 90.69 206 VAL A N 1
ATOM 1648 C CA . VAL A 1 206 ? -37.494 -3.890 56.250 1.00 90.69 206 VAL A CA 1
ATOM 1649 C C . VAL A 1 206 ? -38.382 -5.039 56.717 1.00 90.69 206 VAL A C 1
ATOM 1651 O O . VAL A 1 206 ? -39.297 -4.797 57.501 1.00 90.69 206 VAL A O 1
ATOM 1654 N N . GLU A 1 207 ? -38.081 -6.275 56.316 1.00 88.62 207 GLU A N 1
ATOM 1655 C CA . GLU A 1 207 ? -38.869 -7.438 56.731 1.00 88.62 207 GLU A CA 1
ATOM 1656 C C . GLU A 1 207 ? -38.750 -7.697 58.241 1.00 88.62 207 GLU A C 1
ATOM 1658 O O . GLU A 1 207 ? -39.761 -7.849 58.917 1.00 88.62 207 GLU A O 1
ATOM 1663 N N . GLU A 1 208 ? -37.544 -7.598 58.814 1.00 88.12 208 GLU A N 1
ATOM 1664 C CA . GLU A 1 208 ? -37.342 -7.684 60.271 1.00 88.12 208 GLU A CA 1
ATOM 1665 C C . GLU A 1 208 ? -38.167 -6.625 61.030 1.00 88.12 208 GLU A C 1
ATOM 1667 O O . GLU A 1 208 ? -38.769 -6.901 62.070 1.00 88.12 208 GLU A O 1
ATOM 1672 N N . LEU A 1 209 ? -38.198 -5.384 60.529 1.00 87.38 209 LEU A N 1
ATOM 1673 C CA . LEU A 1 209 ? -38.994 -4.312 61.130 1.00 87.38 209 LEU A CA 1
ATOM 1674 C C . LEU A 1 209 ? -40.498 -4.572 60.996 1.00 87.38 209 LEU A C 1
ATOM 1676 O O . LEU A 1 209 ? -41.246 -4.277 61.929 1.00 87.38 209 LEU A O 1
ATOM 1680 N N . ARG A 1 210 ? -40.935 -5.136 59.867 1.00 89.94 210 ARG A N 1
ATOM 1681 C CA . ARG A 1 210 ? -42.328 -5.518 59.628 1.00 89.94 210 ARG A CA 1
ATOM 1682 C C . ARG A 1 210 ? -42.776 -6.611 60.595 1.00 89.94 210 ARG A C 1
ATOM 1684 O O . ARG A 1 210 ? -43.801 -6.430 61.245 1.00 89.94 210 ARG A O 1
ATOM 1691 N N . GLU A 1 211 ? -41.989 -7.673 60.752 1.00 88.06 211 GLU A N 1
ATOM 1692 C CA . GLU A 1 211 ? -42.262 -8.757 61.706 1.00 88.06 211 GLU A CA 1
ATOM 1693 C C . GLU A 1 211 ? -42.348 -8.230 63.146 1.00 88.06 211 GLU A C 1
ATOM 1695 O O . GLU A 1 211 ? -43.249 -8.597 63.898 1.00 88.06 211 GLU A O 1
ATOM 1700 N N . ARG A 1 212 ? -41.455 -7.308 63.537 1.00 85.38 212 ARG A N 1
ATOM 1701 C CA . ARG A 1 212 ? -41.501 -6.661 64.861 1.00 85.38 212 ARG A CA 1
ATOM 1702 C C . ARG A 1 212 ? -42.737 -5.787 65.058 1.00 85.38 212 ARG A C 1
ATOM 1704 O O . ARG A 1 212 ? -43.278 -5.750 66.161 1.00 85.38 212 ARG A O 1
ATOM 1711 N N . LEU A 1 213 ? -43.168 -5.065 64.026 1.00 87.88 213 LEU A N 1
ATOM 1712 C CA . LEU A 1 213 ? -44.385 -4.257 64.082 1.00 87.88 213 LEU A CA 1
ATOM 1713 C C . LEU A 1 213 ? -45.625 -5.154 64.199 1.00 87.88 213 LEU A C 1
ATOM 1715 O O . LEU A 1 213 ? -46.498 -4.886 65.023 1.00 87.88 213 LEU A O 1
ATOM 1719 N N . GLU A 1 214 ? -45.681 -6.237 63.424 1.00 88.38 214 GLU A N 1
ATOM 1720 C CA . GLU A 1 214 ? -46.748 -7.238 63.495 1.00 88.38 214 GLU A CA 1
ATOM 1721 C C . GLU A 1 214 ? -46.799 -7.882 64.888 1.00 88.38 214 GLU A C 1
ATOM 1723 O O . GLU A 1 214 ? -47.853 -7.898 65.517 1.00 88.38 214 GLU A O 1
ATOM 1728 N N . LEU A 1 215 ? -45.645 -8.260 65.449 1.00 79.94 215 LEU A N 1
ATOM 1729 C CA . LEU A 1 215 ? -45.524 -8.715 66.836 1.00 79.94 215 LEU A CA 1
ATOM 1730 C C . LEU A 1 215 ? -46.052 -7.675 67.838 1.00 79.94 215 LEU A C 1
ATOM 1732 O O . LEU A 1 215 ? -46.860 -8.004 68.702 1.00 79.94 215 LEU A O 1
ATOM 1736 N N . GLY A 1 216 ? -45.619 -6.417 67.728 1.00 78.69 216 GLY A N 1
ATOM 1737 C CA . GLY A 1 216 ? -46.050 -5.344 68.627 1.00 78.69 216 GLY A CA 1
ATOM 1738 C C . GLY A 1 216 ? -47.562 -5.102 68.573 1.00 78.69 216 GLY A C 1
ATOM 1739 O O . GLY A 1 216 ? -48.205 -4.932 69.607 1.00 78.69 216 GLY A O 1
ATOM 1740 N N . THR A 1 217 ? -48.142 -5.132 67.372 1.00 82.25 217 THR A N 1
ATOM 1741 C CA . THR A 1 217 ? -49.591 -4.974 67.164 1.00 82.25 217 THR A CA 1
ATOM 1742 C C . THR A 1 217 ? -50.400 -6.174 67.652 1.00 82.25 217 THR A C 1
ATOM 1744 O O . THR A 1 217 ? -51.463 -5.976 68.238 1.00 82.25 217 THR A O 1
ATOM 1747 N N . GLU A 1 218 ? -49.898 -7.398 67.489 1.00 78.00 218 GLU A N 1
ATOM 1748 C CA . GLU A 1 218 ? -50.558 -8.606 67.991 1.00 78.00 218 GLU A CA 1
ATOM 1749 C C . GLU A 1 218 ? -50.494 -8.703 69.519 1.00 78.00 218 GLU A C 1
ATOM 1751 O O . GLU A 1 218 ? -51.494 -9.040 70.152 1.00 78.00 218 GLU A O 1
ATOM 1756 N N . ILE A 1 219 ? -49.371 -8.327 70.142 1.00 73.25 219 ILE A N 1
ATOM 1757 C CA . ILE A 1 219 ? -49.282 -8.186 71.604 1.00 73.25 219 ILE A CA 1
ATOM 1758 C C . ILE A 1 219 ? -50.318 -7.166 72.084 1.00 73.25 219 ILE A C 1
ATOM 1760 O O . ILE A 1 219 ? -51.078 -7.458 72.998 1.00 73.25 219 ILE A O 1
ATOM 1764 N N . LEU A 1 220 ? -50.429 -6.004 71.437 1.00 73.62 220 LEU A N 1
ATOM 1765 C CA . LEU A 1 220 ? -51.442 -5.001 71.792 1.00 73.62 220 LEU A CA 1
ATOM 1766 C C . LEU A 1 220 ? -52.888 -5.471 71.555 1.00 73.62 220 LEU A C 1
ATOM 1768 O O . LEU A 1 220 ? -53.801 -4.999 72.228 1.00 73.62 220 LEU A O 1
ATOM 1772 N N . ARG A 1 221 ? -53.121 -6.388 70.610 1.00 70.19 221 ARG A N 1
ATOM 1773 C CA . ARG A 1 221 ? -54.434 -7.013 70.395 1.00 70.19 221 ARG A CA 1
ATOM 1774 C C . ARG A 1 221 ? -54.735 -8.070 71.462 1.00 70.19 221 ARG A C 1
ATOM 1776 O O . ARG A 1 221 ? -55.875 -8.185 71.901 1.00 70.19 221 ARG A O 1
ATOM 1783 N N . SER A 1 222 ? -53.728 -8.823 71.896 1.00 59.44 222 SER A N 1
ATOM 1784 C CA . SER A 1 222 ? -53.865 -9.926 72.854 1.00 59.44 222 SER A CA 1
ATOM 1785 C C . SER A 1 222 ? -53.752 -9.501 74.321 1.00 59.44 222 SER A C 1
ATOM 1787 O O . SER A 1 222 ? -54.310 -10.191 75.165 1.00 59.44 222 SER A O 1
ATOM 1789 N N . THR A 1 223 ? -53.201 -8.325 74.650 1.00 53.91 223 THR A N 1
ATOM 1790 C CA . THR A 1 223 ? -53.353 -7.689 75.983 1.00 53.91 223 THR A CA 1
ATOM 1791 C C . THR A 1 223 ? -54.826 -7.417 76.328 1.00 53.91 223 THR A C 1
ATOM 1793 O O . THR A 1 223 ? -55.147 -7.136 77.480 1.00 53.91 223 THR A O 1
ATOM 1796 N N . SER A 1 224 ? -55.733 -7.527 75.349 1.00 52.22 224 SER A N 1
ATOM 1797 C CA . SER A 1 224 ? -57.186 -7.472 75.523 1.00 52.22 224 SER A CA 1
ATOM 1798 C C . SER A 1 224 ? -57.839 -8.827 75.881 1.00 52.22 224 SER A C 1
ATOM 1800 O O . SER A 1 224 ? -59.053 -8.844 76.084 1.00 52.22 224 SER A O 1
ATOM 1802 N N . SER A 1 225 ? -57.113 -9.960 75.952 1.00 53.50 225 SER A N 1
ATOM 1803 C CA . SER A 1 225 ? -57.693 -11.278 76.306 1.00 53.50 225 SER A CA 1
ATOM 1804 C C . SER A 1 225 ? -56.681 -12.275 76.921 1.00 53.50 225 SER A C 1
ATOM 1806 O O . SER A 1 225 ? -55.524 -12.310 76.527 1.00 53.50 225 SER A O 1
ATOM 1808 N N . GLU A 1 226 ? -57.124 -13.130 77.849 1.00 52.06 226 GLU A N 1
ATOM 1809 C CA . GLU A 1 226 ? -56.364 -13.968 78.814 1.00 52.06 226 GLU A CA 1
ATOM 1810 C C . GLU A 1 226 ? -55.260 -14.955 78.316 1.00 52.06 226 GLU A C 1
ATOM 1812 O O . GLU A 1 226 ? -54.730 -15.709 79.126 1.00 52.06 226 GLU A O 1
ATOM 1817 N N . ASN A 1 227 ? -54.811 -14.953 77.053 1.00 58.31 227 ASN A N 1
ATOM 1818 C CA . ASN A 1 227 ? -53.885 -15.970 76.493 1.00 58.31 227 ASN A CA 1
ATOM 1819 C C . ASN A 1 227 ? -52.492 -15.446 76.085 1.00 58.31 227 ASN A C 1
ATOM 1821 O O . ASN A 1 227 ? -51.922 -15.828 75.062 1.00 58.31 227 ASN A O 1
ATOM 1825 N N . HIS A 1 228 ? -51.910 -14.566 76.892 1.00 57.78 228 HIS A N 1
ATOM 1826 C CA . HIS A 1 228 ? -50.723 -13.801 76.509 1.00 57.78 228 HIS A CA 1
ATOM 1827 C C . HIS A 1 228 ? -49.410 -14.596 76.411 1.00 57.78 228 HIS A C 1
ATOM 1829 O O . HIS A 1 228 ? -48.561 -14.315 75.565 1.00 57.78 228 HIS A O 1
ATOM 1835 N N . PHE A 1 229 ? -49.236 -15.599 77.268 1.00 62.19 229 PHE A N 1
ATOM 1836 C CA . PHE A 1 229 ? -47.957 -16.296 77.405 1.00 62.19 229 PHE A CA 1
ATOM 1837 C C . PHE A 1 229 ? -47.687 -17.259 76.237 1.00 62.19 229 PHE A C 1
ATOM 1839 O O . PHE A 1 229 ? -46.587 -17.280 75.689 1.00 62.19 229 PHE A O 1
ATOM 1846 N N . GLY A 1 230 ? -48.716 -17.985 75.785 1.00 67.94 230 GLY A N 1
ATOM 1847 C CA . GLY A 1 230 ? -48.597 -18.913 74.654 1.00 67.94 230 GLY A CA 1
ATOM 1848 C C . GLY A 1 230 ? -48.355 -18.208 73.315 1.00 67.94 230 GLY A C 1
ATOM 1849 O O . GLY A 1 230 ? -47.626 -18.724 72.470 1.00 67.94 230 GLY A O 1
ATOM 1850 N N . ALA A 1 231 ? -48.907 -17.003 73.133 1.00 61.28 231 ALA A N 1
ATOM 1851 C CA . ALA A 1 231 ? -48.659 -16.193 71.940 1.00 61.28 231 ALA A CA 1
ATOM 1852 C C . ALA A 1 231 ? -47.207 -15.683 71.884 1.00 61.28 231 ALA A C 1
ATOM 1854 O O . ALA A 1 231 ? -46.573 -15.762 70.833 1.00 61.28 231 ALA A O 1
ATOM 1855 N N . MET A 1 232 ? -46.655 -15.231 73.019 1.00 62.75 232 MET A N 1
ATOM 1856 C CA . MET A 1 232 ? -45.248 -14.819 73.132 1.00 62.75 232 MET A CA 1
ATOM 1857 C C . MET A 1 232 ? -44.281 -15.968 72.820 1.00 62.75 232 MET A C 1
ATOM 1859 O O . MET A 1 232 ? -43.346 -15.784 72.044 1.00 62.75 232 MET A O 1
ATOM 1863 N N . GLU A 1 233 ? -44.528 -17.167 73.351 1.00 74.38 233 GLU A N 1
ATOM 1864 C CA . GLU A 1 233 ? -43.665 -18.335 73.123 1.00 74.38 233 GLU A CA 1
ATOM 1865 C C . GLU A 1 233 ? -43.719 -18.837 71.666 1.00 74.38 233 GLU A C 1
ATOM 1867 O O . GLU A 1 233 ? -42.687 -19.139 71.060 1.00 74.38 233 GLU A O 1
ATOM 1872 N N . ALA A 1 234 ? -44.907 -18.857 71.050 1.00 73.88 234 ALA A N 1
ATOM 1873 C CA . ALA A 1 234 ? -45.055 -19.205 69.635 1.00 73.88 234 ALA A CA 1
ATOM 1874 C C . ALA A 1 234 ? -44.329 -18.209 68.710 1.00 73.88 234 ALA A C 1
ATOM 1876 O O . ALA A 1 234 ? -43.758 -18.601 67.689 1.00 73.88 234 ALA A O 1
ATOM 1877 N N . LEU A 1 235 ? -44.317 -16.926 69.072 1.00 65.44 235 LEU A N 1
ATOM 1878 C CA . LEU A 1 235 ? -43.659 -15.873 68.297 1.00 65.44 235 LEU A CA 1
ATOM 1879 C C . LEU A 1 235 ? -42.139 -15.885 68.465 1.00 65.44 235 LEU A C 1
ATOM 1881 O O . LEU A 1 235 ? -41.415 -15.722 67.483 1.00 65.44 235 LEU A O 1
ATOM 1885 N N . GLU A 1 236 ? -41.640 -16.157 69.668 1.00 78.62 236 GLU A N 1
ATOM 1886 C CA . GLU A 1 236 ? -40.203 -16.289 69.915 1.00 78.62 236 GLU A CA 1
ATOM 1887 C C . GLU A 1 236 ? -39.595 -17.489 69.163 1.00 78.62 236 GLU A C 1
ATOM 1889 O O . GLU A 1 236 ? -38.450 -17.437 68.704 1.00 78.62 236 GLU A O 1
ATOM 1894 N N . ASN A 1 237 ? -40.381 -18.552 68.965 1.00 76.62 237 ASN A N 1
ATOM 1895 C CA . ASN A 1 237 ? -40.003 -19.676 68.110 1.00 76.62 237 ASN A CA 1
ATOM 1896 C C . ASN A 1 237 ? -39.983 -19.293 66.621 1.00 76.62 237 ASN A C 1
ATOM 1898 O O . ASN A 1 237 ? -39.020 -19.622 65.930 1.00 76.62 237 ASN A O 1
ATOM 1902 N N . ARG A 1 238 ? -40.963 -18.515 66.132 1.00 75.75 238 ARG A N 1
ATOM 1903 C CA . ARG A 1 238 ? -40.968 -18.029 64.736 1.00 75.75 238 ARG A CA 1
ATOM 1904 C C . ARG A 1 238 ? -39.788 -17.101 64.436 1.00 75.75 238 ARG A C 1
ATOM 1906 O O . ARG A 1 238 ? -39.158 -17.258 63.395 1.00 75.75 238 ARG A O 1
ATOM 1913 N N . LEU A 1 239 ? -39.434 -16.203 65.359 1.00 71.62 239 LEU A N 1
ATOM 1914 C CA . LEU A 1 239 ? -38.237 -15.361 65.236 1.00 71.62 239 LEU A CA 1
ATOM 1915 C C . LEU A 1 239 ? -36.949 -16.198 65.211 1.00 71.62 239 LEU A C 1
ATOM 1917 O O . LEU A 1 239 ? -36.059 -15.934 64.405 1.00 71.62 239 LEU A O 1
ATOM 1921 N N . ARG A 1 240 ? -36.854 -17.249 66.038 1.00 78.00 240 ARG A N 1
ATOM 1922 C CA . ARG A 1 240 ? -35.719 -18.189 66.004 1.00 78.00 240 ARG A CA 1
ATOM 1923 C C . ARG A 1 240 ? -35.615 -18.945 64.679 1.00 78.00 240 ARG A C 1
ATOM 1925 O O . ARG A 1 240 ? -34.500 -19.155 64.194 1.00 78.00 240 ARG A O 1
ATOM 1932 N N . ASP A 1 241 ? -36.739 -19.337 64.093 1.00 77.25 241 ASP A N 1
ATOM 1933 C CA . ASP A 1 241 ? -36.763 -20.032 62.806 1.00 77.25 241 ASP A CA 1
ATOM 1934 C C . ASP A 1 241 ? -36.402 -19.095 61.642 1.00 77.25 241 ASP A C 1
ATOM 1936 O O . ASP A 1 241 ? -35.600 -19.474 60.785 1.00 77.25 241 ASP A O 1
ATOM 1940 N N . ALA A 1 242 ? -36.885 -17.848 61.654 1.00 69.69 242 ALA A N 1
ATOM 1941 C CA . ALA A 1 242 ? -36.496 -16.818 60.687 1.00 69.69 242 ALA A CA 1
ATOM 1942 C C . ALA A 1 242 ? -34.993 -16.482 60.776 1.00 69.69 242 ALA A C 1
ATOM 1944 O O . ALA A 1 242 ? -34.294 -16.414 59.763 1.00 69.69 242 ALA A O 1
ATOM 1945 N N . GLU A 1 243 ? -34.451 -16.370 61.992 1.00 72.81 243 GLU A N 1
ATOM 1946 C CA . GLU A 1 243 ? -33.021 -16.158 62.241 1.00 72.81 243 GLU A CA 1
ATOM 1947 C C . GLU A 1 243 ? -32.170 -17.342 61.733 1.00 72.81 243 GLU A C 1
ATOM 1949 O O . GLU A 1 243 ? -31.112 -17.144 61.125 1.00 72.81 243 GLU A O 1
ATOM 1954 N N . LYS A 1 244 ? -32.637 -18.586 61.919 1.00 77.12 244 LYS A N 1
ATOM 1955 C CA . LYS A 1 244 ? -32.000 -19.785 61.345 1.00 77.12 244 LYS A CA 1
ATOM 1956 C C . LYS A 1 244 ? -32.030 -19.776 59.819 1.00 77.12 244 LYS A C 1
ATOM 1958 O O . LYS A 1 244 ? -30.994 -20.038 59.207 1.00 77.12 244 LYS A O 1
ATOM 1963 N N . ALA A 1 245 ? -33.171 -19.455 59.209 1.00 70.56 245 ALA A N 1
ATOM 1964 C CA . ALA A 1 245 ? -33.305 -19.364 57.756 1.00 70.56 245 ALA A CA 1
ATOM 1965 C C . ALA A 1 245 ? -32.360 -18.299 57.177 1.00 70.56 245 ALA A C 1
ATOM 1967 O O . ALA A 1 245 ? -31.656 -18.549 56.198 1.00 70.56 245 ALA A O 1
ATOM 1968 N N . ARG A 1 246 ? -32.244 -17.147 57.848 1.00 71.56 246 ARG A N 1
ATOM 1969 C CA . ARG A 1 246 ? -31.308 -16.083 57.477 1.00 71.56 246 ARG A CA 1
ATOM 1970 C C . ARG A 1 246 ? -29.847 -16.535 57.568 1.00 71.56 246 ARG A C 1
ATOM 1972 O O . ARG A 1 246 ? -29.074 -16.279 56.647 1.00 71.56 246 ARG A O 1
ATOM 1979 N N . ARG A 1 247 ? -29.448 -17.230 58.640 1.00 73.00 247 ARG A N 1
ATOM 1980 C CA . ARG A 1 247 ? -28.083 -17.785 58.767 1.00 73.00 247 ARG A CA 1
ATOM 1981 C C . ARG A 1 247 ? -27.785 -18.829 57.690 1.00 73.00 247 ARG A C 1
ATOM 1983 O O . ARG A 1 247 ? -26.683 -18.824 57.151 1.00 73.00 247 ARG A O 1
ATOM 1990 N N . ALA A 1 248 ? -28.756 -19.672 57.343 1.00 73.50 248 ALA A N 1
ATOM 1991 C CA . ALA A 1 248 ? -28.618 -20.646 56.263 1.00 73.50 248 ALA A CA 1
ATOM 1992 C C . ALA A 1 248 ? -28.447 -19.969 54.892 1.00 73.50 248 ALA A C 1
ATOM 1994 O O . ALA A 1 248 ? -27.576 -20.370 54.124 1.00 73.50 248 ALA A O 1
ATOM 1995 N N . ALA A 1 249 ? -29.200 -18.901 54.612 1.00 65.69 249 ALA A N 1
ATOM 1996 C CA . ALA A 1 249 ? -29.049 -18.121 53.384 1.00 65.69 249 ALA A CA 1
ATOM 1997 C C . ALA A 1 249 ? -27.672 -17.434 53.295 1.00 65.69 249 ALA A C 1
ATOM 1999 O O . ALA A 1 249 ? -27.025 -17.480 52.252 1.00 65.69 249 ALA A O 1
ATOM 2000 N N . VAL A 1 250 ? -27.173 -16.860 54.398 1.00 65.50 250 VAL A N 1
ATOM 2001 C CA . VAL A 1 250 ? -25.817 -16.279 54.453 1.00 65.50 250 VAL A CA 1
ATOM 2002 C C . VAL A 1 250 ? -24.742 -17.345 54.227 1.00 65.50 250 VAL A C 1
ATOM 2004 O O . VAL A 1 250 ? -23.788 -17.097 53.490 1.00 65.50 250 VAL A O 1
ATOM 2007 N N . LEU A 1 251 ? -24.899 -18.537 54.811 1.00 69.31 251 LEU A N 1
ATOM 2008 C CA . LEU A 1 251 ? -23.985 -19.660 54.589 1.00 69.31 251 LEU A CA 1
ATOM 2009 C C . LEU A 1 251 ? -24.029 -20.164 53.144 1.00 69.31 251 LEU A C 1
ATOM 2011 O O . LEU A 1 251 ? -22.968 -20.426 52.592 1.00 69.31 251 LEU A O 1
ATOM 2015 N N . GLN A 1 252 ? -25.200 -20.221 52.501 1.00 71.00 252 GLN A N 1
ATOM 2016 C CA . GLN A 1 252 ? -25.284 -20.516 51.067 1.00 71.00 252 GLN A CA 1
ATOM 2017 C C . GLN A 1 252 ? -24.553 -19.452 50.245 1.00 71.00 252 GLN A C 1
ATOM 2019 O O . GLN A 1 252 ? -23.691 -19.791 49.449 1.00 71.00 252 GLN A O 1
ATOM 2024 N N . VAL A 1 253 ? -24.785 -18.160 50.473 1.00 63.28 253 VAL A N 1
ATOM 2025 C CA . VAL A 1 253 ? -24.044 -17.107 49.751 1.00 63.28 253 VAL A CA 1
ATOM 2026 C C . VAL A 1 253 ? -22.526 -17.228 49.977 1.00 63.28 253 VAL A C 1
ATOM 2028 O O . VAL A 1 253 ? -21.741 -17.034 49.048 1.00 63.28 253 VAL A O 1
ATOM 2031 N N . MET A 1 254 ? -22.095 -17.608 51.185 1.00 58.66 254 MET A N 1
ATOM 2032 C CA . MET A 1 254 ? -20.688 -17.891 51.483 1.00 58.66 254 MET A CA 1
ATOM 2033 C C . MET A 1 254 ? -20.161 -19.176 50.840 1.00 58.66 254 MET A C 1
ATOM 2035 O O . MET A 1 254 ? -18.987 -19.207 50.503 1.00 58.66 254 MET A O 1
ATOM 2039 N N . GLU A 1 255 ? -20.974 -20.209 50.638 1.00 70.50 255 GLU A N 1
ATOM 2040 C CA . GLU A 1 255 ? -20.585 -21.454 49.960 1.00 70.50 255 GLU A CA 1
ATOM 2041 C C . GLU A 1 255 ? -20.447 -21.256 48.441 1.00 70.50 255 GLU A C 1
ATOM 2043 O O . GLU A 1 255 ? -19.619 -21.883 47.778 1.00 70.50 255 GLU A O 1
ATOM 2048 N N . TRP A 1 256 ? -21.232 -20.339 47.879 1.00 60.75 256 TRP A N 1
ATOM 2049 C CA . TRP A 1 256 ? -21.177 -19.992 46.462 1.00 60.75 256 TRP A CA 1
ATOM 2050 C C . TRP A 1 256 ? -20.030 -19.026 46.151 1.00 60.75 256 TRP A C 1
ATOM 2052 O O . TRP A 1 256 ? -19.546 -18.998 45.022 1.00 60.75 256 TRP A O 1
ATOM 2062 N N . ARG A 1 257 ? -19.541 -18.280 47.151 1.00 61.09 257 ARG A N 1
ATOM 2063 C CA . ARG A 1 257 ? -18.423 -17.339 47.009 1.00 61.09 257 ARG A CA 1
ATOM 2064 C C . ARG A 1 257 ? -17.111 -18.024 46.566 1.00 61.09 257 ARG A C 1
ATOM 2066 O O . ARG A 1 257 ? -16.549 -17.543 45.590 1.00 61.09 257 ARG A O 1
ATOM 2073 N N . PRO A 1 258 ? -16.635 -19.136 47.167 1.00 60.88 258 PRO A N 1
ATOM 2074 C CA . PRO A 1 258 ? -15.484 -19.888 46.669 1.00 60.88 258 PRO A CA 1
ATOM 2075 C C . PRO A 1 258 ? -15.675 -20.377 45.239 1.00 60.88 258 PRO A C 1
ATOM 2077 O O . PRO A 1 258 ? -14.773 -20.205 44.440 1.00 60.88 258 PRO A O 1
ATOM 2080 N N . LYS A 1 259 ? -16.858 -20.900 44.888 1.00 59.81 259 LYS A N 1
ATOM 2081 C CA . LYS A 1 259 ? -17.152 -21.402 43.533 1.00 59.81 259 LYS A CA 1
ATOM 2082 C C . LYS A 1 259 ? -17.121 -20.283 42.487 1.00 59.81 259 LYS A C 1
ATOM 2084 O O . LYS A 1 259 ? -16.583 -20.466 41.402 1.00 59.81 259 LYS A O 1
ATOM 2089 N N . TYR A 1 260 ? -17.639 -19.103 42.827 1.00 53.81 260 TYR A N 1
ATOM 2090 C CA . TYR A 1 260 ? -17.530 -17.908 41.985 1.00 53.81 260 TYR A CA 1
ATOM 2091 C C . TYR A 1 260 ? -16.093 -17.396 41.886 1.00 53.81 260 TYR A C 1
ATOM 2093 O O . TYR A 1 260 ? -15.670 -16.946 40.829 1.00 53.81 260 TYR A O 1
ATOM 2101 N N . GLN A 1 261 ? -15.335 -17.462 42.976 1.00 52.56 261 GLN A N 1
ATOM 2102 C CA . GLN A 1 261 ? -13.958 -16.983 43.024 1.00 52.56 261 GLN A CA 1
ATOM 2103 C C . GLN A 1 261 ? -12.987 -17.945 42.325 1.00 52.56 261 GLN A C 1
ATOM 2105 O O . GLN A 1 261 ? -12.025 -17.500 41.714 1.00 52.56 261 GLN A O 1
ATOM 2110 N N . GLU A 1 262 ? -13.283 -19.242 42.342 1.00 58.34 262 GLU A N 1
ATOM 2111 C CA . GLU A 1 262 ? -12.608 -20.284 41.575 1.00 58.34 262 GLU A CA 1
ATOM 2112 C C . GLU A 1 262 ? -12.931 -20.145 40.084 1.00 58.34 262 GLU A C 1
ATOM 2114 O O . GLU A 1 262 ? -12.003 -20.172 39.286 1.00 58.34 262 GLU A O 1
ATOM 2119 N N . ALA A 1 263 ? -14.191 -19.861 39.713 1.00 54.84 263 ALA A N 1
ATOM 2120 C CA . ALA A 1 263 ? -14.593 -19.530 38.339 1.00 54.84 263 ALA A CA 1
ATOM 2121 C C . ALA A 1 263 ? -13.927 -18.241 37.819 1.00 54.84 263 ALA A C 1
ATOM 2123 O O . ALA A 1 263 ? -13.443 -18.202 36.691 1.00 54.84 263 ALA A O 1
ATOM 2124 N N . LEU A 1 264 ? -13.839 -17.198 38.651 1.00 54.44 264 LEU A N 1
ATOM 2125 C CA . LEU A 1 264 ? -13.099 -15.972 38.337 1.00 54.44 264 LEU A CA 1
ATOM 2126 C C . LEU A 1 264 ? -11.592 -16.234 38.231 1.00 54.44 264 LEU A C 1
ATOM 2128 O O . LEU A 1 264 ? -10.962 -15.728 37.312 1.00 54.44 264 LEU A O 1
ATOM 2132 N N . SER A 1 265 ? -11.023 -17.079 39.098 1.00 64.69 265 SER A N 1
ATOM 2133 C CA . SER A 1 265 ? -9.624 -17.513 38.997 1.00 64.69 265 SER A CA 1
ATOM 2134 C C . SER A 1 265 ? -9.378 -18.331 37.732 1.00 64.69 265 SER A C 1
ATOM 2136 O O . SER A 1 265 ? -8.342 -18.157 37.105 1.00 64.69 265 SER A O 1
ATOM 2138 N N . THR A 1 266 ? -10.325 -19.175 37.307 1.00 61.53 266 THR A N 1
ATOM 2139 C CA . THR A 1 266 ? -10.211 -19.915 36.040 1.00 61.53 266 THR A CA 1
ATOM 2140 C C . THR A 1 266 ? -10.331 -18.982 34.841 1.00 61.53 266 THR A C 1
ATOM 2142 O O . THR A 1 266 ? -9.600 -19.160 33.873 1.00 61.53 266 THR A O 1
ATOM 2145 N N . CYS A 1 267 ? -11.187 -17.958 34.898 1.00 50.47 267 CYS A N 1
ATOM 2146 C CA . CYS A 1 267 ? -11.239 -16.903 33.885 1.00 50.47 267 CYS A CA 1
ATOM 2147 C C . CYS A 1 267 ? -9.934 -16.089 33.837 1.00 50.47 267 CYS A C 1
ATOM 2149 O O . CYS A 1 267 ? -9.411 -15.853 32.750 1.00 50.47 267 CYS A O 1
ATOM 2151 N N . ASP A 1 268 ? -9.358 -15.736 34.988 1.00 62.34 268 ASP A N 1
ATOM 2152 C CA . ASP A 1 268 ? -8.065 -15.049 35.093 1.00 62.34 268 ASP A CA 1
ATOM 2153 C C . ASP A 1 268 ? -6.891 -15.929 34.642 1.00 62.34 268 ASP A C 1
ATOM 2155 O O . ASP A 1 268 ? -5.922 -15.425 34.075 1.00 62.34 268 ASP A O 1
ATOM 2159 N N . GLU A 1 269 ? -6.941 -17.238 34.893 1.00 62.72 269 GLU A N 1
ATOM 2160 C CA . GLU A 1 269 ? -5.962 -18.219 34.417 1.00 62.72 269 GLU A CA 1
ATOM 2161 C C . GLU A 1 269 ? -6.119 -18.490 32.920 1.00 62.72 269 GLU A C 1
ATOM 2163 O O . GLU A 1 269 ? -5.117 -18.650 32.231 1.00 62.72 269 GLU A O 1
ATOM 2168 N N . LEU A 1 270 ? -7.335 -18.464 32.369 1.00 59.62 270 LEU A N 1
ATOM 2169 C CA . LEU A 1 270 ? -7.586 -18.480 30.922 1.00 59.62 270 LEU A CA 1
ATOM 2170 C C . LEU A 1 270 ? -7.086 -17.193 30.254 1.00 59.62 270 LEU A C 1
ATOM 2172 O O . LEU A 1 270 ? -6.433 -17.247 29.213 1.00 59.62 270 LEU A O 1
ATOM 2176 N N . ALA A 1 271 ? -7.304 -16.035 30.879 1.00 56.34 271 ALA A N 1
ATOM 2177 C CA . ALA A 1 271 ? -6.763 -14.760 30.418 1.00 56.34 271 ALA A CA 1
ATOM 2178 C C . ALA A 1 271 ? -5.224 -14.736 30.496 1.00 56.34 271 ALA A C 1
ATOM 2180 O O . ALA A 1 271 ? -4.555 -14.300 29.557 1.00 56.34 271 ALA A O 1
ATOM 2181 N N . ARG A 1 272 ? -4.638 -15.275 31.575 1.00 60.94 272 ARG A N 1
ATOM 2182 C CA . ARG A 1 272 ? -3.181 -15.388 31.751 1.00 60.94 272 ARG A CA 1
ATOM 2183 C C . ARG A 1 272 ? -2.540 -16.480 30.901 1.00 60.94 272 ARG A C 1
ATOM 2185 O O . ARG A 1 272 ? -1.405 -16.288 30.496 1.00 60.94 272 ARG A O 1
ATOM 2192 N N . SER A 1 273 ? -3.222 -17.580 30.592 1.00 60.22 273 SER A N 1
ATOM 2193 C CA . SER A 1 273 ? -2.730 -18.646 29.698 1.00 60.22 273 SER A CA 1
ATOM 2194 C C . SER A 1 273 ? -2.899 -18.317 28.213 1.00 60.22 273 SER A C 1
ATOM 2196 O O . SER A 1 273 ? -2.200 -18.903 27.393 1.00 60.22 273 SER A O 1
ATOM 2198 N N . ARG A 1 274 ? -3.698 -17.296 27.871 1.00 56.41 274 ARG A N 1
ATOM 2199 C CA . ARG A 1 274 ? -3.637 -16.591 26.576 1.00 56.41 274 ARG A CA 1
ATOM 2200 C C . ARG A 1 274 ? -2.512 -15.544 26.497 1.00 56.41 274 ARG A C 1
ATOM 2202 O O . ARG A 1 274 ? -2.093 -15.170 25.408 1.00 56.41 274 ARG A O 1
ATOM 2209 N N . ALA A 1 275 ? -1.965 -15.086 27.627 1.00 49.94 275 ALA A N 1
ATOM 2210 C CA . ALA A 1 275 ? -0.806 -14.187 27.661 1.00 49.94 275 ALA A CA 1
ATOM 2211 C C . ALA A 1 275 ? 0.562 -14.793 27.230 1.00 49.94 275 ALA A C 1
ATOM 2213 O O . ALA A 1 275 ? 1.339 -14.040 26.639 1.00 49.94 275 ALA A O 1
ATOM 2214 N N . PRO A 1 276 ? 0.918 -16.084 27.439 1.00 52.88 276 PRO A N 1
ATOM 2215 C CA . PRO A 1 276 ? 2.169 -16.663 26.934 1.00 52.88 276 PRO A CA 1
ATOM 2216 C C . PRO A 1 276 ? 2.268 -16.661 25.408 1.00 52.88 276 PRO A C 1
ATOM 2218 O O . PRO A 1 276 ? 3.382 -16.709 24.886 1.00 52.88 276 PRO A O 1
ATOM 2221 N N . ASP A 1 277 ? 1.155 -16.520 24.683 1.00 52.56 277 ASP A N 1
ATOM 2222 C CA . ASP A 1 277 ? 1.211 -16.299 23.240 1.00 52.56 277 ASP A CA 1
ATOM 2223 C C . ASP A 1 277 ? 1.758 -14.905 22.908 1.00 52.56 277 ASP A C 1
ATOM 2225 O O . ASP A 1 277 ? 2.518 -14.789 21.959 1.00 52.56 277 ASP A O 1
ATOM 2229 N N . ARG A 1 278 ? 1.568 -13.866 23.741 1.00 54.66 278 ARG A N 1
ATOM 2230 C CA . ARG A 1 278 ? 2.246 -12.562 23.549 1.00 54.66 278 ARG A CA 1
ATOM 2231 C C . ARG A 1 278 ? 3.765 -12.642 23.746 1.00 54.66 278 ARG A C 1
ATOM 2233 O O . ARG A 1 278 ? 4.493 -11.925 23.063 1.00 54.66 278 ARG A O 1
ATOM 2240 N N . GLU A 1 279 ? 4.272 -13.487 24.648 1.00 57.06 279 GLU A N 1
ATOM 2241 C CA . GLU A 1 279 ? 5.725 -13.681 24.817 1.00 57.06 279 GLU A CA 1
ATOM 2242 C C . GLU A 1 279 ? 6.327 -14.602 23.753 1.00 57.06 279 GLU A C 1
ATOM 2244 O O . GLU A 1 279 ? 7.411 -14.308 23.248 1.00 57.06 279 GLU A O 1
ATOM 2249 N N . LYS A 1 280 ? 5.619 -15.661 23.339 1.00 57.97 280 LYS A N 1
ATOM 2250 C CA . LYS A 1 280 ? 6.015 -16.477 22.181 1.00 57.97 280 LYS A CA 1
ATOM 2251 C C . LYS A 1 280 ? 5.980 -15.669 20.887 1.00 57.97 280 LYS A C 1
ATOM 2253 O O . LYS A 1 280 ? 6.911 -15.793 20.103 1.00 57.97 280 LYS A O 1
ATOM 2258 N N . ILE A 1 281 ? 4.988 -14.797 20.695 1.00 58.56 281 ILE A N 1
ATOM 2259 C CA . ILE A 1 281 ? 4.913 -13.862 19.563 1.00 58.56 281 ILE A CA 1
ATOM 2260 C C . ILE A 1 281 ? 6.083 -12.877 19.621 1.00 58.56 281 ILE A C 1
ATOM 2262 O O . ILE A 1 281 ? 6.799 -12.766 18.636 1.00 58.56 281 ILE A O 1
ATOM 2266 N N . LYS A 1 282 ? 6.391 -12.262 20.772 1.00 64.88 282 LYS A N 1
ATOM 2267 C CA . LYS A 1 282 ? 7.583 -11.398 20.915 1.00 64.88 282 LYS A CA 1
ATOM 2268 C C . LYS A 1 282 ? 8.900 -12.144 20.680 1.00 64.88 282 LYS A C 1
ATOM 2270 O O . LYS A 1 282 ? 9.825 -11.587 20.097 1.00 64.88 282 LYS A O 1
ATOM 2275 N N . SER A 1 283 ? 9.008 -13.393 21.128 1.00 68.81 283 SER A N 1
ATOM 2276 C CA . SER A 1 283 ? 10.186 -14.238 20.911 1.00 68.81 283 SER A CA 1
ATOM 2277 C C . SER A 1 283 ? 10.328 -14.645 19.441 1.00 68.81 283 SER A C 1
ATOM 2279 O O . SER A 1 283 ? 11.434 -14.613 18.900 1.00 68.81 283 SER A O 1
ATOM 2281 N N . LEU A 1 284 ? 9.220 -14.959 18.765 1.00 61.38 284 LEU A N 1
ATOM 2282 C CA . LEU A 1 284 ? 9.171 -15.223 17.327 1.00 61.38 284 LEU A CA 1
ATOM 2283 C C . LEU A 1 284 ? 9.473 -13.959 16.516 1.00 61.38 284 LEU A C 1
ATOM 2285 O O . LEU A 1 284 ? 10.241 -14.040 15.565 1.00 61.38 284 LEU A O 1
ATOM 2289 N N . GLU A 1 285 ? 8.972 -12.791 16.919 1.00 65.12 285 GLU A N 1
ATOM 2290 C CA . GLU A 1 285 ? 9.297 -11.491 16.322 1.00 65.12 285 GLU A CA 1
ATOM 2291 C C . GLU A 1 285 ? 10.783 -11.150 16.493 1.00 65.12 285 GLU A C 1
ATOM 2293 O O . GLU A 1 285 ? 11.440 -10.787 15.522 1.00 65.12 285 GLU A O 1
ATOM 2298 N N . GLN A 1 286 ? 11.360 -11.352 17.684 1.00 70.81 286 GLN A N 1
ATOM 2299 C CA . GLN A 1 286 ? 12.800 -11.180 17.911 1.00 70.81 286 GLN A CA 1
ATOM 2300 C C . GLN A 1 2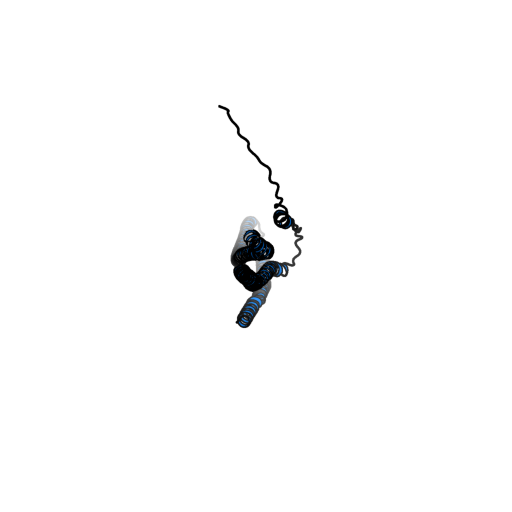86 ? 13.640 -12.184 17.111 1.00 70.81 286 GLN A C 1
ATOM 2302 O O . GLN A 1 286 ? 14.694 -11.830 16.582 1.00 70.81 286 GLN A O 1
ATOM 2307 N N . SER A 1 287 ? 13.180 -13.431 16.994 1.00 69.94 287 SER A N 1
ATOM 2308 C CA . SER A 1 287 ? 13.852 -14.470 16.205 1.00 69.94 287 SER A CA 1
ATOM 2309 C C . SER A 1 287 ? 13.763 -14.197 14.701 1.00 69.94 287 SER A C 1
ATOM 2311 O O . SER A 1 287 ? 14.708 -14.485 13.970 1.00 69.94 287 SER A O 1
ATOM 2313 N N . LEU A 1 288 ? 12.657 -13.613 14.235 1.00 59.75 288 LEU A N 1
ATOM 2314 C CA . LEU A 1 288 ? 12.475 -13.157 12.857 1.00 59.75 288 LEU A CA 1
ATOM 2315 C C . LEU A 1 288 ? 13.315 -11.914 12.554 1.00 59.75 288 LEU A C 1
ATOM 2317 O O . LEU A 1 288 ? 13.887 -11.843 11.472 1.00 59.75 288 LEU A O 1
ATOM 2321 N N . SER A 1 289 ? 13.448 -10.975 13.494 1.00 62.44 289 SER A N 1
ATOM 2322 C CA . SER A 1 289 ? 14.348 -9.823 13.355 1.00 62.44 289 SER A CA 1
ATOM 2323 C C . SER A 1 289 ? 15.813 -10.246 13.259 1.00 62.44 289 SER A C 1
ATOM 2325 O O . SER A 1 289 ? 16.502 -9.790 12.358 1.00 62.44 289 SER A O 1
ATOM 2327 N N . ARG A 1 290 ? 16.273 -11.190 14.092 1.00 62.22 290 ARG A N 1
ATOM 2328 C CA . ARG A 1 290 ? 17.652 -11.721 14.023 1.00 62.22 290 ARG A CA 1
ATOM 2329 C C . ARG A 1 290 ? 17.958 -12.540 12.768 1.00 62.22 290 ARG A C 1
ATOM 2331 O O . ARG A 1 290 ? 19.119 -12.757 12.471 1.00 62.22 290 ARG A O 1
ATOM 2338 N N . LYS A 1 291 ? 16.938 -13.052 12.073 1.00 54.38 291 LYS A N 1
ATOM 2339 C CA . LYS A 1 291 ? 17.097 -13.753 10.785 1.00 54.38 291 LYS A CA 1
ATOM 2340 C C . LYS A 1 291 ? 17.035 -12.814 9.574 1.00 54.38 291 LYS A C 1
ATOM 2342 O O . LYS A 1 291 ? 17.218 -13.283 8.456 1.00 54.38 291 LYS A O 1
ATOM 2347 N N . ARG A 1 292 ? 16.690 -11.537 9.778 1.00 49.00 292 ARG A N 1
ATOM 2348 C CA . ARG A 1 292 ? 16.643 -10.500 8.733 1.00 49.00 292 ARG A CA 1
ATOM 2349 C C . ARG A 1 292 ? 17.899 -9.621 8.699 1.00 49.00 292 ARG A C 1
ATOM 2351 O O . ARG A 1 292 ? 18.036 -8.856 7.750 1.00 49.00 292 ARG A O 1
ATOM 2358 N N . GLU A 1 293 ? 18.760 -9.727 9.708 1.00 43.75 293 GLU A N 1
ATOM 2359 C CA . GLU A 1 293 ? 20.150 -9.240 9.714 1.00 43.75 293 GLU A CA 1
ATOM 2360 C C . GLU A 1 293 ? 21.089 -10.329 9.183 1.00 43.75 293 GLU A C 1
ATOM 2362 O O . GLU A 1 293 ? 22.066 -9.965 8.494 1.00 43.75 293 GLU A O 1
#